Protein AF-A0A060Z8U9-F1 (afdb_monomer_lite)

InterPro domains:
  IPR008383 Apoptosis inhibitory 5 [PF05918] (26-212)
  IPR008383 Apoptosis inhibitory 5 [PTHR12758] (27-212)
  IPR016024 Armadillo-type fold [SSF48371] (33-233)

Sequence (295 aa):
SPSQRQDFCIASLCPVDNQPAFLYSVSATLGGLFSQILQGEDIVRERAIKFLSIKLKTMPEDAMTKEVEDYIFTETKKVLEDVTGEEFVLLMRILMVLKGLQTMSGRQQLVELVVEQAFLEQALNPADPDTVDRLLQCTRQALPLFSKNVHSTRFVTYFCDHVLPNLSSLTSPVAELDIQLEVLKLLAEMSPFCGDMEKVETNLTMLFEKLLVSNSLAQLSLLMRLGVLSPYWYLSGYLLMGLGEFSPDCISLYLVVDFGPAYVTVWFIRLVKGQWTKQTVPWYEADVGYGVFCP

Radius of gyration: 25.87 Å; chains: 1; bounding box: 87×44×53 Å

Structure (mmCIF, N/CA/C/O backbone):
data_AF-A0A060Z8U9-F1
#
_entry.id   AF-A0A060Z8U9-F1
#
loop_
_atom_site.group_PDB
_atom_site.id
_atom_site.type_symbol
_atom_site.label_atom_id
_atom_site.label_alt_id
_atom_site.label_comp_id
_atom_site.label_asym_id
_atom_site.label_entity_id
_atom_site.label_seq_id
_atom_site.pdbx_PDB_ins_code
_atom_site.Cartn_x
_atom_site.Cartn_y
_atom_site.Cartn_z
_atom_site.occupancy
_atom_site.B_iso_or_equiv
_atom_site.auth_seq_id
_atom_site.auth_comp_id
_atom_site.auth_asym_id
_atom_site.auth_atom_id
_atom_site.pdbx_PDB_model_num
ATOM 1 N N . SER A 1 1 ? -39.322 -2.455 8.475 1.00 33.12 1 SER A N 1
ATOM 2 C CA . SER A 1 1 ? -38.725 -2.984 7.223 1.00 33.12 1 SER A CA 1
ATOM 3 C C . SER A 1 1 ? -37.227 -3.227 7.422 1.00 33.12 1 SER A C 1
ATOM 5 O O . SER A 1 1 ? -36.681 -2.684 8.379 1.00 33.12 1 SER A O 1
ATOM 7 N N . PRO A 1 2 ? -36.542 -4.008 6.565 1.00 34.25 2 PRO A N 1
ATOM 8 C CA . PRO A 1 2 ? -35.077 -4.152 6.597 1.00 34.25 2 PRO A CA 1
ATOM 9 C C . PRO A 1 2 ? -34.356 -2.795 6.540 1.00 34.25 2 PRO A C 1
ATOM 11 O O . PRO A 1 2 ? -33.430 -2.560 7.311 1.00 34.25 2 PRO A O 1
ATOM 14 N N . SER A 1 3 ? -34.898 -1.855 5.756 1.00 31.27 3 SER A N 1
ATOM 15 C CA . SER A 1 3 ? -34.428 -0.467 5.681 1.00 31.27 3 SER A CA 1
ATOM 16 C C . SER A 1 3 ? -34.457 0.277 7.025 1.00 31.27 3 SER A C 1
ATOM 18 O O . SER A 1 3 ? -33.508 0.972 7.357 1.00 31.27 3 SER A O 1
ATOM 20 N N . GLN A 1 4 ? -35.470 0.056 7.871 1.00 31.94 4 GLN A N 1
ATOM 21 C CA . GLN A 1 4 ? -35.559 0.710 9.188 1.00 31.94 4 GLN A CA 1
ATOM 22 C C . GLN A 1 4 ? -34.555 0.177 10.224 1.00 31.94 4 GLN A C 1
ATOM 24 O O . GLN A 1 4 ? -34.209 0.905 11.150 1.00 31.94 4 GLN A O 1
ATOM 29 N N . ARG A 1 5 ? -34.085 -1.076 10.107 1.00 35.00 5 ARG A N 1
ATOM 30 C CA . ARG A 1 5 ? -32.989 -1.584 10.962 1.00 35.00 5 ARG A CA 1
ATOM 31 C C . ARG A 1 5 ? -31.624 -1.096 10.475 1.00 35.00 5 ARG A C 1
ATOM 33 O O . ARG A 1 5 ? -30.749 -0.851 11.297 1.00 35.00 5 ARG A O 1
ATOM 40 N N . GLN A 1 6 ? -31.464 -0.931 9.162 1.00 40.97 6 GLN A N 1
ATOM 41 C CA . GLN A 1 6 ? -30.239 -0.425 8.536 1.00 40.97 6 GLN A CA 1
ATOM 42 C C . GLN A 1 6 ? -29.978 1.046 8.890 1.00 40.97 6 GLN A C 1
ATOM 44 O O . GLN A 1 6 ? -28.856 1.388 9.262 1.00 40.97 6 GLN A O 1
ATOM 49 N N . ASP A 1 7 ? -31.020 1.884 8.897 1.00 35.47 7 ASP A N 1
ATOM 50 C CA . ASP A 1 7 ? -30.915 3.273 9.366 1.00 35.47 7 ASP A CA 1
ATOM 51 C C . ASP A 1 7 ? -30.546 3.348 10.860 1.00 35.47 7 ASP A C 1
ATOM 53 O O . ASP A 1 7 ? -29.826 4.251 11.285 1.00 35.47 7 ASP A O 1
ATOM 57 N N . PHE A 1 8 ? -30.964 2.357 11.655 1.00 37.66 8 PHE A N 1
ATOM 58 C CA . PHE A 1 8 ? -30.662 2.277 13.085 1.00 37.66 8 PHE A CA 1
ATOM 59 C C . PHE A 1 8 ? -29.167 2.044 13.356 1.00 37.66 8 PHE A C 1
ATOM 61 O O . PHE A 1 8 ? -28.584 2.731 14.194 1.00 37.66 8 PHE A O 1
ATOM 68 N N . CYS A 1 9 ? -28.512 1.130 12.628 1.00 42.62 9 CYS A N 1
ATOM 69 C CA . CYS A 1 9 ? -27.075 0.869 12.797 1.00 42.62 9 CYS A CA 1
ATOM 70 C C . CYS A 1 9 ? -26.206 2.066 12.378 1.00 42.62 9 CYS A C 1
ATOM 72 O O . CYS A 1 9 ? -25.220 2.362 13.050 1.00 42.62 9 CYS A O 1
ATOM 74 N N . ILE A 1 10 ? -26.588 2.789 11.320 1.00 41.53 10 ILE A N 1
ATOM 75 C CA . ILE A 1 10 ? -25.859 3.982 10.856 1.00 41.53 10 ILE A CA 1
ATOM 76 C C . ILE A 1 10 ? -26.089 5.173 11.807 1.00 41.53 10 ILE A C 1
ATOM 78 O O . ILE A 1 10 ? -25.153 5.922 12.094 1.00 41.53 10 ILE A O 1
ATOM 82 N N . ALA A 1 11 ? -27.298 5.322 12.361 1.00 40.06 11 ALA A N 1
ATOM 83 C CA . ALA A 1 11 ? -27.614 6.348 13.358 1.00 40.06 11 ALA A CA 1
ATOM 84 C C . ALA A 1 11 ? -26.913 6.127 14.712 1.00 40.06 11 ALA A C 1
ATOM 86 O O . ALA A 1 11 ? -26.646 7.095 15.420 1.00 40.06 11 ALA A O 1
ATOM 87 N N . SER A 1 12 ? -26.552 4.882 15.047 1.00 45.62 12 SER A N 1
ATOM 88 C CA . SER A 1 12 ? -25.929 4.498 16.330 1.00 45.62 12 SER A CA 1
ATOM 89 C C . SER A 1 12 ? -24.506 5.043 16.544 1.00 45.62 12 SER A C 1
ATOM 91 O O . SER A 1 12 ? -23.929 4.860 17.611 1.00 45.62 12 SER A O 1
ATOM 93 N N . LEU A 1 13 ? -23.919 5.681 15.532 1.00 46.59 13 LEU A N 1
ATOM 94 C CA . LEU A 1 13 ? -22.539 6.185 15.534 1.00 46.59 13 LEU A CA 1
ATOM 95 C C . LEU A 1 13 ? -22.448 7.677 15.173 1.00 46.59 13 LEU A C 1
ATOM 97 O O . LEU A 1 13 ? -21.357 8.226 14.999 1.00 46.59 13 LEU A O 1
ATOM 101 N N . CYS A 1 14 ? -23.589 8.353 15.046 1.00 38.47 14 CYS A N 1
ATOM 102 C CA . CYS A 1 14 ? -23.624 9.805 15.123 1.00 38.47 14 CYS A CA 1
ATOM 103 C C . CYS A 1 14 ? -23.725 10.190 16.603 1.00 38.47 14 CYS A C 1
ATOM 105 O O . CYS A 1 14 ? -24.594 9.653 17.289 1.00 38.47 14 CYS A O 1
ATOM 107 N N . PRO A 1 15 ? -22.880 11.104 17.113 1.00 38.81 15 PRO A N 1
ATOM 108 C CA . PRO A 1 15 ? -23.122 11.689 18.420 1.00 38.81 15 PRO A CA 1
ATOM 109 C C . PRO A 1 15 ? -24.416 12.500 18.307 1.00 38.81 15 PRO A C 1
ATOM 111 O O . PRO A 1 15 ? -24.424 13.607 17.778 1.00 38.81 15 PRO A O 1
ATOM 114 N N . VAL A 1 16 ? -25.538 11.905 18.708 1.00 40.50 16 VAL A N 1
ATOM 115 C CA . VAL A 1 16 ? -26.743 12.666 19.017 1.00 40.50 16 VAL A CA 1
ATOM 116 C C . VAL A 1 16 ? -26.508 13.204 20.413 1.00 40.50 16 VAL A C 1
ATOM 118 O O . VAL A 1 16 ? -26.330 12.434 21.358 1.00 40.50 16 VAL A O 1
ATOM 121 N N . ASP A 1 17 ? -26.432 14.526 20.506 1.00 36.38 17 ASP A N 1
ATOM 122 C CA . ASP A 1 17 ? -26.236 15.257 21.744 1.00 36.38 17 ASP A CA 1
ATOM 123 C C . ASP A 1 17 ? -27.071 14.660 22.894 1.00 36.38 17 ASP A C 1
ATOM 125 O O . ASP A 1 17 ? -28.301 14.648 22.879 1.00 36.38 17 ASP A O 1
ATOM 129 N N . ASN A 1 18 ? -26.362 14.202 23.928 1.00 35.62 18 ASN A N 1
ATOM 130 C CA . ASN A 1 18 ? -26.833 14.167 25.310 1.00 35.62 18 ASN A CA 1
ATOM 131 C C . ASN A 1 18 ? -28.020 13.236 25.671 1.00 35.62 18 ASN A C 1
ATOM 133 O O . ASN A 1 18 ? -28.892 13.628 26.451 1.00 35.62 18 ASN A O 1
ATOM 137 N N . GLN A 1 19 ? -28.037 11.976 25.210 1.00 35.47 19 GLN A N 1
ATOM 138 C CA . GLN A 1 19 ? -28.948 10.952 25.762 1.00 35.47 19 GLN A CA 1
ATOM 139 C C . GLN A 1 19 ? -28.224 9.793 26.482 1.00 35.47 19 GLN A C 1
ATOM 141 O O . GLN A 1 19 ? -27.408 9.104 25.871 1.00 35.47 19 GLN A O 1
ATOM 146 N N . PRO A 1 20 ? -28.571 9.487 27.753 1.00 31.08 20 PRO A N 1
ATOM 147 C CA . PRO A 1 20 ? -27.890 8.481 28.577 1.00 31.08 20 PRO A CA 1
ATOM 148 C C . PRO A 1 20 ? -28.324 7.026 28.290 1.00 31.08 20 PRO A C 1
ATOM 150 O O . PRO A 1 20 ? -28.165 6.159 29.143 1.00 31.08 20 PRO A O 1
ATOM 153 N N . ALA A 1 21 ? -28.885 6.736 27.110 1.00 32.78 21 ALA A N 1
ATOM 154 C CA . ALA A 1 21 ? -29.438 5.416 26.771 1.00 32.78 21 ALA A CA 1
ATOM 155 C C . ALA A 1 21 ? -28.624 4.619 25.727 1.00 32.78 21 ALA A C 1
ATOM 157 O O . ALA A 1 21 ? -28.997 3.497 25.394 1.00 32.78 21 ALA A O 1
ATOM 158 N N . PHE A 1 22 ? -27.504 5.152 25.230 1.00 36.75 22 PHE A N 1
ATOM 159 C CA . PHE A 1 22 ? -26.655 4.498 24.224 1.00 36.75 22 PHE A CA 1
ATOM 160 C C . PHE A 1 22 ? -25.372 3.925 24.840 1.00 36.75 22 PHE A C 1
ATOM 162 O O . PHE A 1 22 ? -24.267 4.373 24.561 1.00 36.75 22 PHE A O 1
ATOM 169 N N . LEU A 1 23 ? -25.507 2.890 25.669 1.00 35.38 23 LEU A N 1
ATOM 170 C CA . LEU A 1 23 ? -24.392 1.990 25.990 1.00 35.38 23 LEU A CA 1
ATOM 171 C C . LEU A 1 23 ? -24.492 0.736 25.111 1.00 35.38 23 LEU A C 1
ATOM 173 O O . LEU A 1 23 ? -24.601 -0.383 25.602 1.00 35.38 23 LEU A O 1
ATOM 177 N N . TYR A 1 24 ? -24.492 0.921 23.788 1.00 51.09 24 TYR A N 1
ATOM 178 C CA . TYR A 1 24 ? -24.107 -0.166 22.890 1.00 51.09 24 TYR A CA 1
ATOM 179 C C . TYR A 1 24 ? -22.586 -0.284 22.959 1.00 51.09 24 TYR A C 1
ATOM 181 O O . TYR A 1 24 ? -21.876 0.694 22.735 1.00 51.09 24 TYR A O 1
ATOM 189 N N . SER A 1 25 ? -22.080 -1.470 23.303 1.00 71.88 25 SER A N 1
ATOM 190 C CA . SER A 1 25 ? -20.640 -1.736 23.271 1.00 71.88 25 SER A CA 1
ATOM 191 C C . SER A 1 25 ? -20.114 -1.450 21.862 1.00 71.88 25 SER A C 1
ATOM 193 O O . SER A 1 25 ? -20.662 -1.968 20.888 1.00 71.88 25 SER A O 1
ATOM 195 N N . VAL A 1 26 ? -19.052 -0.646 21.753 1.00 81.19 26 VAL A N 1
ATOM 196 C CA . VAL A 1 26 ? -18.343 -0.353 20.492 1.00 81.19 26 VAL A CA 1
ATOM 197 C C . VAL A 1 26 ? -18.080 -1.644 19.709 1.00 81.19 26 VAL A C 1
ATOM 199 O O . VAL A 1 26 ? -18.316 -1.703 18.502 1.00 81.19 26 VAL A O 1
ATOM 202 N N . SER A 1 27 ? -17.713 -2.715 20.415 1.00 80.75 27 SER A N 1
ATOM 203 C CA . SER A 1 27 ? -17.479 -4.046 19.856 1.00 80.75 27 SER A CA 1
ATOM 204 C C . SER A 1 27 ? -18.729 -4.672 19.231 1.00 80.75 27 SER A C 1
ATOM 206 O O . SER A 1 27 ? -18.634 -5.290 18.175 1.00 80.75 27 SER A O 1
ATOM 208 N N . ALA A 1 28 ? -19.913 -4.493 19.825 1.00 83.88 28 ALA A N 1
ATOM 209 C CA . ALA A 1 28 ? -21.164 -5.009 19.261 1.00 83.88 28 ALA A CA 1
ATOM 210 C C . ALA A 1 28 ? -21.531 -4.286 17.956 1.00 83.88 28 ALA A C 1
ATOM 212 O O . ALA A 1 28 ? -21.932 -4.923 16.981 1.00 83.88 28 ALA A O 1
ATOM 213 N N . THR A 1 29 ? -21.342 -2.966 17.914 1.00 87.50 29 THR A N 1
ATOM 214 C CA . THR A 1 29 ? -21.584 -2.163 16.708 1.00 87.50 29 THR A CA 1
ATOM 215 C C . THR A 1 29 ? -20.612 -2.531 15.588 1.00 87.50 29 THR A C 1
ATOM 217 O O . THR A 1 29 ? -21.037 -2.754 14.454 1.00 87.50 29 THR A O 1
ATOM 220 N N . LEU A 1 30 ? -19.317 -2.656 15.900 1.00 91.75 30 LEU A N 1
ATOM 221 C CA . LEU A 1 30 ? -18.308 -3.109 14.940 1.00 91.75 30 LEU A CA 1
ATOM 222 C C . LEU A 1 30 ? -18.584 -4.539 14.464 1.00 91.75 30 LEU A C 1
ATOM 224 O O . LEU A 1 30 ? -18.464 -4.806 13.273 1.00 91.75 30 LEU A O 1
ATOM 228 N N . GLY A 1 31 ? -19.020 -5.437 15.351 1.00 92.75 31 GLY A N 1
ATOM 229 C CA . GLY A 1 31 ? -19.441 -6.791 14.987 1.00 92.75 31 GLY A CA 1
ATOM 230 C C . GLY A 1 31 ? -20.592 -6.808 13.986 1.00 92.75 31 GLY A C 1
ATOM 231 O O . GLY A 1 31 ? -20.525 -7.514 12.981 1.00 92.75 31 GLY A O 1
ATOM 232 N N . GLY A 1 32 ? -21.610 -5.971 14.201 1.00 89.94 32 GLY A N 1
ATOM 233 C CA . GLY A 1 32 ? -22.697 -5.791 13.240 1.00 89.94 32 GLY A CA 1
ATOM 234 C C . GLY A 1 32 ? -22.209 -5.269 11.885 1.00 89.94 32 GLY A C 1
ATOM 235 O O . GLY A 1 32 ? -22.604 -5.801 10.849 1.00 89.94 32 GLY A O 1
ATOM 236 N N . LEU A 1 33 ? -21.318 -4.271 11.881 1.00 94.56 33 LEU A N 1
ATOM 237 C CA . LEU A 1 33 ? -20.761 -3.698 10.651 1.00 94.56 33 LEU A CA 1
ATOM 238 C C . LEU A 1 33 ? -19.916 -4.710 9.871 1.00 94.56 33 LEU A C 1
ATOM 240 O O . LEU A 1 33 ? -20.169 -4.908 8.687 1.00 94.56 33 LEU A O 1
ATOM 244 N N . PHE A 1 34 ? -18.967 -5.391 10.515 1.00 96.81 34 PHE A N 1
ATOM 245 C CA . PHE A 1 34 ? -18.138 -6.396 9.843 1.00 96.81 34 PHE A CA 1
ATOM 246 C C . PHE A 1 34 ? -18.949 -7.606 9.370 1.00 96.81 34 PHE A C 1
ATOM 248 O O . PHE A 1 34 ? -18.682 -8.120 8.288 1.00 96.81 34 PHE A O 1
ATOM 255 N N . SER A 1 35 ? -20.006 -7.999 10.088 1.00 95.75 35 SER A N 1
ATOM 256 C CA . SER A 1 35 ? -20.948 -9.013 9.597 1.00 95.75 35 SER A CA 1
ATOM 257 C C . SER A 1 35 ? -21.620 -8.586 8.286 1.00 95.75 35 SER A C 1
ATOM 259 O O . SER A 1 35 ? -21.700 -9.392 7.362 1.00 95.75 35 SER A O 1
ATOM 261 N N . GLN A 1 36 ? -22.048 -7.324 8.163 1.00 93.81 36 GLN A N 1
ATOM 262 C CA . GLN A 1 36 ? -22.601 -6.808 6.905 1.00 93.81 36 GLN A CA 1
ATOM 263 C C . GLN A 1 36 ? -21.546 -6.675 5.800 1.00 93.81 36 GLN A C 1
ATOM 265 O O . GLN A 1 36 ? -21.873 -6.863 4.636 1.00 93.81 36 GLN A O 1
ATOM 270 N N . ILE A 1 37 ? -20.290 -6.381 6.139 1.00 97.00 37 ILE A N 1
ATOM 271 C CA . ILE A 1 37 ? -19.202 -6.315 5.153 1.00 97.00 37 ILE A CA 1
ATOM 272 C C . ILE A 1 37 ? -18.884 -7.708 4.600 1.00 97.00 37 ILE A C 1
ATOM 274 O O . ILE A 1 37 ? -18.694 -7.858 3.398 1.00 97.00 37 ILE A O 1
ATOM 278 N N . LEU A 1 38 ? -18.834 -8.726 5.460 1.00 95.62 38 LEU A N 1
ATOM 279 C CA . LEU A 1 38 ? -18.446 -10.086 5.075 1.00 95.62 38 LEU A CA 1
ATOM 280 C C . LEU A 1 38 ? -19.585 -10.894 4.439 1.00 95.62 38 LEU A C 1
ATOM 282 O O . LEU A 1 38 ? -19.314 -11.794 3.655 1.00 95.62 38 LEU A O 1
ATOM 286 N N . GLN A 1 39 ? -20.841 -10.636 4.817 1.00 93.88 39 GLN A N 1
ATOM 287 C CA . GLN A 1 39 ? -21.984 -11.494 4.456 1.00 93.88 39 GLN A CA 1
ATOM 288 C C . GLN A 1 39 ? -23.191 -10.724 3.905 1.00 93.88 39 GLN A C 1
ATOM 290 O O . GLN A 1 39 ? -24.192 -11.340 3.538 1.00 93.88 39 GLN A O 1
ATOM 295 N N . GLY A 1 40 ? -23.152 -9.3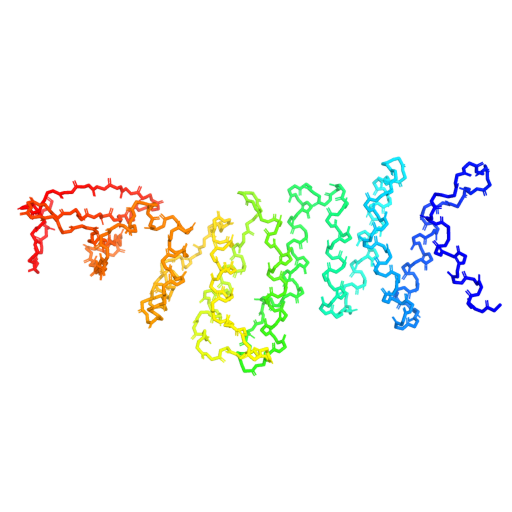91 3.924 1.00 89.06 40 GLY A N 1
ATOM 296 C CA . GLY A 1 40 ? -24.244 -8.553 3.441 1.00 89.06 40 GLY A CA 1
ATOM 297 C C . GLY A 1 40 ? -24.264 -8.423 1.920 1.00 89.06 40 GLY A C 1
ATOM 298 O O . GLY A 1 40 ? -23.399 -8.926 1.213 1.00 89.06 40 GLY A O 1
ATOM 299 N N . GLU A 1 41 ? -25.274 -7.716 1.420 1.00 91.62 41 GLU A N 1
ATOM 300 C CA . GLU A 1 41 ? -25.382 -7.355 0.003 1.00 91.62 41 GLU A CA 1
ATOM 301 C C . GLU A 1 41 ? -24.328 -6.300 -0.378 1.00 91.62 41 GLU A C 1
ATOM 303 O O . GLU A 1 41 ? -24.003 -5.436 0.441 1.00 91.62 41 GLU A O 1
ATOM 308 N N . ASP A 1 42 ? -23.872 -6.295 -1.635 1.00 92.81 42 ASP A N 1
ATOM 309 C CA . ASP A 1 42 ? -22.806 -5.410 -2.144 1.00 92.81 42 ASP A CA 1
ATOM 310 C C . ASP A 1 42 ? -23.012 -3.931 -1.782 1.00 92.81 42 ASP A C 1
ATOM 312 O O . ASP A 1 42 ? -22.107 -3.260 -1.288 1.00 92.81 42 ASP A O 1
ATOM 316 N N . ILE A 1 43 ? -24.241 -3.426 -1.936 1.00 92.50 43 ILE A N 1
ATOM 317 C CA . ILE A 1 43 ? -24.588 -2.032 -1.613 1.00 92.50 43 ILE A CA 1
ATOM 318 C C . ILE A 1 43 ? -24.395 -1.746 -0.115 1.00 92.50 43 ILE A C 1
ATOM 320 O O . ILE A 1 43 ? -23.997 -0.646 0.276 1.00 92.50 43 ILE A O 1
ATOM 324 N N . VAL A 1 44 ? -24.710 -2.715 0.746 1.00 91.25 44 VAL A N 1
ATOM 325 C CA . VAL A 1 44 ? -24.564 -2.580 2.199 1.00 91.25 44 VAL A CA 1
ATOM 326 C C . VAL A 1 44 ? -23.093 -2.676 2.588 1.00 91.25 44 VAL A C 1
ATOM 328 O O . VAL A 1 44 ? -22.636 -1.857 3.388 1.00 91.25 44 VAL A O 1
ATOM 331 N N . ARG A 1 45 ? -22.347 -3.609 1.987 1.00 96.31 45 ARG A N 1
ATOM 332 C CA . ARG A 1 45 ? -20.898 -3.755 2.160 1.00 96.31 45 ARG A CA 1
ATOM 333 C C . ARG A 1 45 ? -20.164 -2.462 1.812 1.00 96.31 45 ARG A C 1
ATOM 335 O O . ARG A 1 45 ? -19.455 -1.916 2.659 1.00 96.31 45 ARG A O 1
ATOM 342 N N . GLU A 1 46 ? -20.406 -1.916 0.622 1.00 94.56 46 GLU A N 1
ATOM 343 C CA . GLU A 1 46 ? -19.786 -0.675 0.146 1.00 94.56 46 GLU A CA 1
ATOM 344 C C . GLU A 1 46 ? -20.058 0.491 1.112 1.00 94.56 46 GLU A C 1
ATOM 346 O O . GLU A 1 46 ? -19.148 1.225 1.518 1.00 94.56 46 GLU A O 1
ATOM 351 N N . ARG A 1 47 ? -21.320 0.646 1.539 1.00 93.00 47 ARG A N 1
ATOM 352 C CA . ARG A 1 47 ? -21.723 1.687 2.495 1.00 93.00 47 ARG A CA 1
ATOM 353 C C . ARG A 1 47 ? -21.067 1.498 3.857 1.00 93.00 47 ARG A C 1
ATOM 355 O O . ARG A 1 47 ? -20.632 2.489 4.438 1.00 93.00 47 ARG A O 1
ATOM 362 N N . ALA A 1 48 ? -20.975 0.267 4.356 1.00 94.62 48 ALA A N 1
ATOM 363 C CA . ALA A 1 48 ? -20.366 -0.040 5.645 1.00 94.62 48 ALA A CA 1
ATOM 364 C C . ALA A 1 48 ? -18.855 0.251 5.652 1.00 94.62 48 ALA A C 1
ATOM 366 O O . ALA A 1 48 ? -18.373 0.910 6.576 1.00 94.62 48 ALA A O 1
ATOM 367 N N . ILE A 1 49 ? -18.123 -0.140 4.601 1.00 97.00 49 ILE A N 1
ATOM 368 C CA . ILE A 1 49 ? -16.689 0.169 4.450 1.00 97.00 49 ILE A CA 1
ATOM 369 C C . ILE A 1 49 ? -16.475 1.688 4.376 1.00 97.00 49 ILE A C 1
ATOM 371 O O . ILE A 1 49 ? -15.673 2.246 5.133 1.00 97.00 49 ILE A O 1
ATOM 375 N N . LYS A 1 50 ? -17.227 2.391 3.512 1.00 95.50 50 LYS A N 1
ATOM 376 C CA . LYS A 1 50 ? -17.147 3.860 3.392 1.00 95.50 50 LYS A CA 1
ATOM 377 C C . LYS A 1 50 ? -17.414 4.537 4.730 1.00 95.50 50 LYS A C 1
ATOM 379 O O . LYS A 1 50 ? -16.655 5.415 5.143 1.00 95.50 50 LYS A O 1
ATOM 384 N N . PHE A 1 51 ? -18.454 4.095 5.421 1.00 92.50 51 PHE A N 1
ATOM 385 C CA . PHE A 1 51 ? -18.843 4.606 6.721 1.00 92.50 51 PHE A CA 1
ATOM 386 C C . PHE A 1 51 ? -17.739 4.418 7.781 1.00 92.50 51 PHE A C 1
ATOM 388 O O . PHE A 1 51 ? -17.358 5.398 8.428 1.00 92.50 51 PHE A O 1
ATOM 395 N N . LEU A 1 52 ? -17.158 3.217 7.905 1.00 94.56 52 LEU A N 1
ATOM 396 C CA . LEU A 1 52 ? -16.036 2.952 8.818 1.00 94.56 52 LEU A CA 1
ATOM 397 C C . LEU A 1 52 ? -14.828 3.848 8.512 1.00 94.56 52 LEU A C 1
ATOM 399 O O . LEU A 1 52 ? -14.265 4.456 9.423 1.00 94.56 52 LEU A O 1
ATOM 403 N N . SER A 1 53 ? -14.482 4.005 7.229 1.00 94.69 53 SER A N 1
ATOM 404 C CA . SER A 1 53 ? -13.327 4.805 6.789 1.00 94.69 53 SER A CA 1
ATOM 405 C C . SER A 1 53 ? -13.407 6.290 7.172 1.00 94.69 53 SER A C 1
ATOM 407 O O . SER A 1 53 ? -12.379 6.971 7.271 1.00 94.69 53 SER A O 1
ATOM 409 N N . ILE A 1 54 ? -14.626 6.793 7.387 1.00 90.88 54 ILE A N 1
ATOM 410 C CA . ILE A 1 54 ? -14.904 8.173 7.793 1.00 90.88 54 ILE A CA 1
ATOM 411 C C . ILE A 1 54 ? -15.011 8.262 9.317 1.00 90.88 54 ILE A C 1
ATOM 413 O O . ILE A 1 54 ? -14.396 9.137 9.926 1.00 90.88 54 ILE A O 1
ATOM 417 N N . LYS A 1 55 ? -15.785 7.370 9.945 1.00 88.12 55 LYS A N 1
ATOM 418 C CA . LYS A 1 55 ? -16.183 7.510 11.352 1.00 88.12 55 LYS A CA 1
ATOM 419 C C . LYS A 1 55 ? -15.114 7.112 12.356 1.00 88.12 55 LYS A C 1
ATOM 421 O O . LYS A 1 55 ? -15.053 7.740 13.412 1.00 88.12 55 LYS A O 1
ATOM 426 N N . LEU A 1 56 ? -14.245 6.154 12.030 1.00 88.94 56 LEU A N 1
ATOM 427 C CA . LEU A 1 56 ? -13.177 5.735 12.946 1.00 88.94 56 LEU A CA 1
ATOM 428 C C . LEU A 1 56 ? -12.243 6.893 13.322 1.00 88.94 56 LEU A C 1
ATOM 430 O O . LEU A 1 56 ? -11.815 6.987 14.464 1.00 88.94 56 LEU A O 1
ATOM 434 N N . LYS A 1 57 ? -12.010 7.840 12.404 1.00 86.25 57 LYS A N 1
ATOM 435 C CA . LYS A 1 57 ? -11.188 9.040 12.656 1.00 86.25 57 LYS A CA 1
ATOM 436 C C . LYS A 1 57 ? -11.778 9.996 13.689 1.00 86.25 57 LYS A C 1
ATOM 438 O O . LYS A 1 57 ? -11.055 10.817 14.238 1.00 86.25 57 LYS A O 1
ATOM 443 N N . THR A 1 58 ? -13.091 9.940 13.887 1.00 85.19 58 THR A N 1
ATOM 444 C CA . THR A 1 58 ? -13.834 10.831 14.788 1.00 85.19 58 THR A CA 1
ATOM 445 C C . THR A 1 58 ? -14.233 10.149 16.091 1.00 85.19 58 THR A C 1
ATOM 447 O O . THR A 1 58 ? -14.925 10.757 16.904 1.00 85.19 58 THR A O 1
ATOM 450 N N . MET A 1 59 ? -13.852 8.882 16.279 1.00 81.88 59 MET A N 1
ATOM 451 C CA . MET A 1 59 ? -14.197 8.143 17.484 1.00 81.88 59 MET A CA 1
ATOM 452 C C . MET A 1 59 ? -13.369 8.666 18.677 1.00 81.88 59 MET A C 1
ATOM 454 O O . MET A 1 59 ? -12.174 8.921 18.511 1.00 81.88 59 MET A O 1
ATOM 458 N N . PRO A 1 60 ? -13.975 8.832 19.868 1.00 83.19 60 PRO A N 1
ATOM 459 C CA . PRO A 1 60 ? -13.248 9.185 21.085 1.00 83.19 60 PRO A CA 1
ATOM 460 C C . PRO A 1 60 ? -12.112 8.199 21.402 1.00 83.19 60 PRO A C 1
ATOM 462 O O . PRO A 1 60 ? -12.240 6.996 21.168 1.00 83.19 60 PRO A O 1
ATOM 465 N N . GLU A 1 61 ? -10.994 8.689 21.948 1.00 82.00 61 GLU A N 1
ATOM 466 C CA . GLU A 1 61 ? -9.823 7.842 22.228 1.00 82.00 61 GLU A CA 1
ATOM 467 C C . GLU A 1 61 ? -10.093 6.762 23.286 1.00 82.00 61 GLU A C 1
ATOM 469 O O . GLU A 1 61 ? -9.500 5.690 23.228 1.00 82.00 61 GLU A O 1
ATOM 474 N N . ASP A 1 62 ? -10.992 7.028 24.233 1.00 82.56 62 ASP A N 1
ATOM 475 C CA . ASP A 1 62 ? -11.438 6.090 25.266 1.00 82.56 62 ASP A CA 1
ATOM 476 C C . ASP A 1 62 ? -12.317 4.962 24.705 1.00 82.56 62 ASP A C 1
ATOM 478 O O . ASP A 1 62 ? -12.348 3.867 25.265 1.00 82.56 62 ASP A O 1
ATOM 482 N N . ALA A 1 63 ? -12.981 5.203 23.571 1.00 84.62 63 ALA A N 1
ATOM 483 C CA . ALA A 1 63 ? -13.713 4.183 22.825 1.00 84.62 63 ALA A CA 1
ATOM 484 C C . ALA A 1 63 ? -12.787 3.329 21.934 1.00 84.62 63 ALA A C 1
ATOM 486 O O . ALA A 1 63 ? -13.049 2.140 21.744 1.00 84.62 63 ALA A O 1
ATOM 487 N N . MET A 1 64 ? -11.684 3.901 21.433 1.00 88.69 64 MET A N 1
ATOM 488 C CA . MET A 1 64 ? -10.652 3.195 20.661 1.00 88.69 64 MET A CA 1
ATOM 489 C C . MET A 1 64 ? -9.602 2.533 21.563 1.00 88.69 64 MET A C 1
ATOM 491 O O . MET A 1 64 ? -8.415 2.863 21.544 1.00 88.69 64 MET A O 1
ATOM 495 N N . THR A 1 65 ? -10.044 1.568 22.369 1.00 91.06 65 THR A N 1
ATOM 496 C CA . THR A 1 65 ? -9.135 0.752 23.182 1.00 91.06 65 THR A CA 1
ATOM 497 C C . THR A 1 65 ? -8.304 -0.192 22.308 1.00 91.06 65 THR A C 1
ATOM 499 O O . THR A 1 65 ? -8.657 -0.494 21.168 1.00 91.06 65 THR A O 1
ATOM 502 N N . LYS A 1 66 ? -7.211 -0.728 22.864 1.00 91.50 66 LYS A N 1
ATOM 503 C CA . LYS A 1 66 ? -6.366 -1.709 22.166 1.00 91.50 66 LYS A CA 1
ATOM 504 C C . LYS A 1 66 ? -7.156 -2.936 21.691 1.00 91.50 66 LYS A C 1
ATOM 506 O O . LYS A 1 66 ? -6.961 -3.384 20.572 1.00 91.50 66 LYS A O 1
ATOM 511 N N . GLU A 1 67 ? -8.073 -3.446 22.512 1.00 91.88 67 GLU A N 1
ATOM 512 C CA . GLU A 1 67 ? -8.917 -4.594 22.147 1.00 91.88 67 GLU A CA 1
ATOM 513 C C . GLU A 1 67 ? -9.810 -4.287 20.937 1.00 91.88 67 GLU A C 1
ATOM 515 O O . GLU A 1 67 ? -10.019 -5.146 20.082 1.00 91.88 67 GLU A O 1
ATOM 520 N N . VAL A 1 68 ? -10.306 -3.049 20.838 1.00 92.12 68 VAL A N 1
ATOM 521 C CA . VAL A 1 68 ? -11.095 -2.584 19.692 1.00 92.12 68 VAL A CA 1
ATOM 522 C C . VAL A 1 68 ? -10.218 -2.444 18.446 1.00 92.12 68 VAL A C 1
ATOM 524 O O . VAL A 1 68 ? -10.631 -2.877 17.372 1.00 92.12 68 VAL A O 1
ATOM 527 N N . GLU A 1 69 ? -9.005 -1.893 18.567 1.00 94.31 69 GLU A N 1
ATOM 528 C CA . GLU A 1 69 ? -8.045 -1.835 17.453 1.00 94.31 69 GLU A CA 1
ATOM 529 C C . GLU A 1 69 ? -7.682 -3.231 16.935 1.00 94.31 69 GLU A C 1
ATOM 531 O O . GLU A 1 69 ? -7.758 -3.475 15.730 1.00 94.31 69 GLU A O 1
ATOM 536 N N . ASP A 1 70 ? -7.350 -4.156 17.839 1.00 94.94 70 ASP A N 1
ATOM 537 C CA . ASP A 1 70 ? -6.990 -5.537 17.507 1.00 94.94 70 ASP A CA 1
ATOM 538 C C . ASP A 1 70 ? -8.166 -6.262 16.822 1.00 94.94 70 ASP A C 1
ATOM 540 O O . ASP A 1 70 ? -7.973 -6.995 15.845 1.00 94.94 70 ASP A O 1
ATOM 544 N N . TYR A 1 71 ? -9.401 -6.009 17.274 1.00 95.38 71 TYR A N 1
ATOM 545 C CA . TYR A 1 71 ? -10.613 -6.517 16.630 1.00 95.38 71 TYR A CA 1
ATOM 546 C C . TYR A 1 71 ? -10.788 -5.962 15.209 1.00 95.38 71 TYR A C 1
ATOM 548 O O . TYR A 1 71 ? -10.974 -6.735 14.270 1.00 95.38 71 TYR A O 1
ATOM 556 N N . ILE A 1 72 ? -10.681 -4.638 15.025 1.00 96.38 72 ILE A N 1
ATOM 557 C CA . ILE A 1 72 ? -10.798 -4.000 13.701 1.00 96.38 72 ILE A CA 1
ATOM 558 C C . ILE A 1 72 ? -9.732 -4.543 12.754 1.00 96.38 72 ILE A C 1
ATOM 560 O O . ILE A 1 72 ? -10.047 -4.851 11.605 1.00 96.38 72 ILE A O 1
ATOM 564 N N . PHE A 1 73 ? -8.488 -4.679 13.216 1.00 97.38 73 PHE A N 1
ATOM 565 C CA . PHE A 1 73 ? -7.403 -5.214 12.402 1.00 97.38 73 PHE A CA 1
ATOM 566 C C . PHE A 1 73 ? -7.687 -6.655 11.964 1.00 97.38 73 PHE A C 1
ATOM 568 O O . PHE A 1 73 ? -7.596 -6.966 10.776 1.00 97.38 73 PHE A O 1
ATOM 575 N N . THR A 1 74 ? -8.107 -7.510 12.900 1.00 97.50 74 THR A N 1
ATOM 576 C CA . THR A 1 74 ? -8.437 -8.919 12.633 1.00 97.50 74 THR A CA 1
ATOM 577 C C . THR A 1 74 ? -9.568 -9.054 11.618 1.00 97.50 74 THR A C 1
ATOM 579 O O . THR A 1 74 ? -9.438 -9.803 10.652 1.00 97.50 74 THR A O 1
ATOM 582 N N . GLU A 1 75 ? -10.671 -8.328 11.802 1.00 97.88 75 GLU A N 1
ATOM 583 C CA . GLU A 1 75 ? -11.799 -8.399 10.872 1.00 97.88 75 GLU A CA 1
ATOM 584 C C . GLU A 1 75 ? -11.450 -7.792 9.510 1.00 97.88 75 GLU A C 1
ATOM 586 O O . GLU A 1 75 ? -11.787 -8.371 8.482 1.00 97.88 75 GLU A O 1
ATOM 591 N N . THR A 1 76 ? -10.701 -6.686 9.474 1.00 98.25 76 THR A N 1
ATOM 592 C CA . THR A 1 76 ? -10.253 -6.076 8.211 1.00 98.25 76 THR A CA 1
ATOM 593 C C . THR A 1 76 ? -9.385 -7.036 7.401 1.00 98.25 76 THR A C 1
ATOM 595 O O . THR A 1 76 ? -9.555 -7.110 6.189 1.00 98.25 76 THR A O 1
ATOM 598 N N . LYS A 1 77 ? -8.513 -7.826 8.044 1.00 97.81 77 LYS A N 1
ATOM 599 C CA . LYS A 1 77 ? -7.729 -8.861 7.351 1.00 97.81 77 LYS A CA 1
ATOM 600 C C . LYS A 1 77 ? -8.597 -9.915 6.666 1.00 97.81 77 LYS A C 1
ATOM 602 O O . LYS A 1 77 ? -8.262 -10.314 5.562 1.00 97.81 77 LYS A O 1
ATOM 607 N N . LYS A 1 78 ? -9.710 -10.327 7.281 1.00 98.06 78 LYS A N 1
ATOM 608 C CA . LYS A 1 78 ? -10.662 -11.253 6.643 1.00 98.06 78 LYS A CA 1
ATOM 609 C C . LYS A 1 78 ? -11.317 -10.615 5.428 1.00 98.06 78 LYS A C 1
ATOM 611 O O . LYS A 1 78 ? -11.491 -11.264 4.409 1.00 98.06 78 LYS A O 1
ATOM 616 N N . VAL A 1 79 ? -11.681 -9.335 5.540 1.00 98.00 79 VAL A N 1
ATOM 617 C CA . VAL A 1 79 ? -12.265 -8.595 4.417 1.00 98.00 79 VAL A CA 1
ATOM 618 C C . VAL A 1 79 ? -11.272 -8.541 3.260 1.00 98.00 79 VAL A C 1
ATOM 620 O O . VAL A 1 79 ? -11.691 -8.796 2.143 1.00 98.00 79 VAL A O 1
ATOM 623 N N . LEU A 1 80 ? -9.983 -8.290 3.534 1.00 97.56 80 LEU A N 1
ATOM 624 C CA . LEU A 1 80 ? -8.899 -8.207 2.543 1.00 97.56 80 LEU A CA 1
ATOM 625 C C . LEU A 1 80 ? -8.685 -9.481 1.705 1.00 97.56 80 LEU A C 1
ATOM 627 O O . LEU A 1 80 ? -8.079 -9.378 0.644 1.00 97.56 80 LEU A O 1
ATOM 631 N N . GLU A 1 81 ? -9.191 -10.645 2.128 1.00 96.06 81 GLU A N 1
ATOM 632 C CA . GLU A 1 81 ? -9.099 -11.891 1.347 1.00 96.06 81 GLU A CA 1
ATOM 633 C C . GLU A 1 81 ? -9.851 -11.809 0.005 1.00 96.06 81 GLU A C 1
ATOM 635 O O . GLU A 1 81 ? -9.460 -12.471 -0.955 1.00 96.06 81 GLU A O 1
ATOM 640 N N . ASP A 1 82 ? -10.900 -10.983 -0.073 1.00 95.25 82 ASP A N 1
ATOM 641 C CA . ASP A 1 82 ? -11.669 -10.727 -1.293 1.00 95.25 82 ASP A CA 1
ATOM 642 C C . ASP A 1 82 ? -12.130 -9.264 -1.322 1.00 95.25 82 ASP A C 1
ATOM 644 O O . ASP A 1 82 ? -13.138 -8.885 -0.710 1.00 95.25 82 ASP A O 1
ATOM 648 N N . VAL A 1 83 ? -11.336 -8.415 -1.982 1.00 95.75 83 VAL A N 1
ATOM 649 C CA . VAL A 1 83 ? -11.592 -6.974 -2.099 1.00 95.75 83 VAL A CA 1
ATOM 650 C C . VAL A 1 83 ? -11.358 -6.466 -3.503 1.00 95.75 83 VAL A C 1
ATOM 652 O O . VAL A 1 83 ? -10.424 -6.864 -4.202 1.00 95.75 83 VAL A O 1
ATOM 655 N N . THR A 1 84 ? -12.164 -5.480 -3.876 1.00 95.00 84 THR A N 1
ATOM 656 C CA . THR A 1 84 ? -11.876 -4.652 -5.048 1.00 95.00 84 THR A CA 1
ATOM 657 C C . THR A 1 84 ? -10.768 -3.639 -4.740 1.00 95.00 84 THR A C 1
ATOM 659 O O . THR A 1 84 ? -10.458 -3.349 -3.580 1.00 95.00 84 THR A O 1
ATOM 662 N N . GLY A 1 85 ? -10.185 -3.036 -5.780 1.00 93.38 85 GLY A N 1
ATOM 663 C CA . GLY A 1 85 ? -9.191 -1.972 -5.609 1.00 93.38 85 GLY A CA 1
ATOM 664 C C . GLY A 1 85 ? -9.726 -0.763 -4.829 1.00 93.38 85 GLY A C 1
ATOM 665 O O . GLY A 1 85 ? -9.037 -0.206 -3.974 1.00 93.38 85 GLY A O 1
ATOM 666 N N . GLU A 1 86 ? -10.981 -0.369 -5.063 1.00 94.94 86 GLU A N 1
ATOM 667 C CA . GLU A 1 86 ? -11.613 0.743 -4.339 1.00 94.94 86 GLU A CA 1
ATOM 668 C C . GLU A 1 86 ? -11.792 0.437 -2.848 1.00 94.94 86 GLU A C 1
ATOM 670 O O . GLU A 1 86 ? -11.501 1.281 -1.994 1.00 94.94 86 GLU A O 1
ATOM 675 N N . GLU A 1 87 ? -12.233 -0.782 -2.527 1.00 97.12 87 GLU A N 1
ATOM 676 C CA . GLU A 1 87 ? -12.364 -1.244 -1.147 1.00 97.12 87 GLU A CA 1
ATOM 677 C C . GLU A 1 87 ? -11.007 -1.282 -0.452 1.00 97.12 87 GLU A C 1
ATOM 679 O O . GLU A 1 87 ? -10.888 -0.791 0.671 1.00 97.12 87 GLU A O 1
ATOM 684 N N . PHE A 1 88 ? -9.969 -1.775 -1.132 1.00 97.88 88 PHE A N 1
ATOM 685 C CA . PHE A 1 88 ? -8.615 -1.834 -0.591 1.00 97.88 88 PHE A CA 1
ATOM 686 C C . PHE A 1 88 ? -8.117 -0.462 -0.112 1.00 97.88 88 PHE A C 1
ATOM 688 O O . PHE A 1 88 ? -7.618 -0.338 1.006 1.00 97.88 88 PHE A O 1
ATOM 695 N N . VAL A 1 89 ? -8.327 0.602 -0.895 1.00 97.12 89 VAL A N 1
ATOM 696 C CA . VAL A 1 89 ? -7.950 1.974 -0.502 1.00 97.12 89 VAL A CA 1
ATOM 697 C C . VAL A 1 89 ? -8.693 2.431 0.760 1.00 97.12 89 VAL A C 1
ATOM 699 O O . VAL A 1 89 ? -8.118 3.092 1.633 1.00 97.12 89 VAL A O 1
ATOM 702 N N . LEU A 1 90 ? -9.978 2.091 0.887 1.00 97.94 90 LEU A N 1
ATOM 703 C CA . LEU A 1 90 ? -10.773 2.439 2.067 1.00 97.94 90 LEU A CA 1
ATOM 704 C C . LEU A 1 90 ? -10.363 1.625 3.299 1.00 97.94 90 LEU A C 1
ATOM 706 O O . LEU A 1 90 ? -10.306 2.181 4.397 1.00 97.94 90 LEU A O 1
ATOM 710 N N . LEU A 1 91 ? -10.036 0.345 3.126 1.00 98.25 91 LEU A N 1
ATOM 711 C CA . LEU A 1 91 ? -9.567 -0.536 4.195 1.00 98.25 91 LEU A CA 1
ATOM 712 C C . LEU A 1 91 ? -8.175 -0.116 4.678 1.00 98.25 91 LEU A C 1
ATOM 714 O O . LEU A 1 91 ? -7.969 0.014 5.881 1.00 98.25 91 LEU A O 1
ATOM 718 N N . MET A 1 92 ? -7.255 0.244 3.779 1.00 97.88 92 MET A N 1
ATOM 719 C CA . MET A 1 92 ? -5.966 0.830 4.166 1.00 97.88 92 MET A CA 1
ATOM 720 C C . MET A 1 92 ? -6.151 2.131 4.951 1.00 97.88 92 MET A C 1
ATOM 722 O O . MET A 1 92 ? -5.511 2.335 5.983 1.00 97.88 92 MET A O 1
ATOM 726 N N . ARG A 1 93 ? -7.101 2.984 4.546 1.00 96.44 93 ARG A N 1
ATOM 727 C CA . ARG A 1 93 ? -7.460 4.187 5.313 1.00 96.44 93 ARG A CA 1
ATOM 728 C C . ARG A 1 93 ? -7.999 3.858 6.707 1.00 96.44 93 ARG A C 1
ATOM 730 O O . ARG A 1 93 ? -7.705 4.615 7.627 1.00 96.44 93 ARG A O 1
ATOM 737 N N . ILE A 1 94 ? -8.783 2.792 6.861 1.00 97.12 94 ILE A N 1
ATOM 738 C CA . ILE A 1 94 ? -9.266 2.309 8.164 1.00 97.12 94 ILE A CA 1
ATOM 739 C C . ILE A 1 94 ? -8.079 1.884 9.032 1.00 97.12 94 ILE A C 1
ATOM 741 O O . ILE A 1 94 ? -7.935 2.365 10.155 1.00 97.12 94 ILE A O 1
ATOM 745 N N . LEU A 1 95 ? -7.192 1.048 8.492 1.00 97.75 95 LEU A N 1
ATOM 746 C CA . LEU A 1 95 ? -6.056 0.503 9.230 1.00 97.75 95 LEU A CA 1
ATOM 747 C C . LEU A 1 95 ? -5.052 1.578 9.671 1.00 97.75 95 LEU A C 1
ATOM 749 O O . LEU A 1 95 ? -4.544 1.527 10.787 1.00 97.75 95 LEU A O 1
ATOM 753 N N . MET A 1 96 ? -4.805 2.596 8.842 1.00 94.81 96 MET A N 1
ATOM 754 C CA . MET A 1 96 ? -3.876 3.690 9.166 1.00 94.81 96 MET A CA 1
ATOM 755 C C . MET A 1 96 ? -4.331 4.581 10.338 1.00 94.81 96 MET A C 1
ATOM 757 O O . MET A 1 96 ? -3.537 5.368 10.863 1.00 94.81 96 MET A O 1
ATOM 761 N N . VAL A 1 97 ? -5.598 4.488 10.756 1.00 94.50 97 VAL A N 1
ATOM 762 C CA . VAL A 1 97 ? -6.130 5.233 11.910 1.00 94.50 97 VAL A CA 1
ATOM 763 C C . VAL A 1 97 ? -5.827 4.522 13.231 1.00 94.50 97 VAL A C 1
ATOM 765 O O . VAL A 1 97 ? -5.773 5.184 14.264 1.00 94.50 97 VAL A O 1
ATOM 768 N N . LEU A 1 98 ? -5.581 3.208 13.208 1.00 95.50 98 LEU A N 1
ATOM 769 C CA . LEU A 1 98 ? -5.314 2.420 14.412 1.00 95.50 98 LEU A CA 1
ATOM 770 C C . LEU A 1 98 ? -3.928 2.766 14.968 1.00 95.50 98 LEU A C 1
ATOM 772 O O . LEU A 1 98 ? -2.914 2.617 14.280 1.00 95.50 98 LEU A O 1
ATOM 776 N N . LYS A 1 99 ? -3.862 3.213 16.224 1.00 93.75 99 LYS A N 1
ATOM 777 C CA . LYS A 1 99 ? -2.627 3.678 16.870 1.00 93.75 99 LYS A CA 1
ATOM 778 C C . LYS A 1 99 ? -1.579 2.570 16.943 1.00 93.75 99 LYS A C 1
ATOM 780 O O . LYS A 1 99 ? -0.399 2.831 16.701 1.00 93.75 99 LYS A O 1
ATOM 785 N N . GLY A 1 100 ? -1.995 1.328 17.199 1.00 93.00 100 GLY A N 1
ATOM 786 C CA . GLY A 1 100 ? -1.116 0.158 17.184 1.00 93.00 100 GLY A CA 1
ATOM 787 C C . GLY A 1 100 ? -0.374 -0.017 15.854 1.00 93.00 100 GLY A C 1
ATOM 788 O O . GLY A 1 100 ? 0.814 -0.365 15.841 1.00 93.00 100 GLY A O 1
ATOM 789 N N . LEU A 1 101 ? -1.025 0.330 14.739 1.00 96.56 101 LEU A N 1
ATOM 790 C CA . LEU A 1 101 ? -0.470 0.213 13.389 1.00 96.56 101 LEU A CA 1
ATOM 791 C C . LEU A 1 101 ? 0.369 1.425 12.951 1.00 96.56 101 LEU A C 1
ATOM 793 O O . LEU A 1 101 ? 1.061 1.362 11.938 1.00 96.56 101 LEU A O 1
ATOM 797 N N . GLN A 1 102 ? 0.398 2.504 13.739 1.00 95.00 102 GLN A N 1
ATOM 798 C CA . GLN A 1 102 ? 1.262 3.667 13.486 1.00 95.00 102 GLN A CA 1
ATOM 799 C C . GLN A 1 102 ? 2.693 3.486 14.015 1.00 95.00 102 GLN A C 1
ATOM 801 O O . GLN A 1 102 ? 3.591 4.267 13.678 1.00 95.00 102 GLN A O 1
ATOM 806 N N . THR A 1 103 ? 2.928 2.446 14.820 1.00 96.25 103 THR A N 1
ATOM 807 C CA . THR A 1 103 ? 4.262 2.056 15.294 1.00 96.25 103 THR A CA 1
ATOM 808 C C . THR A 1 103 ? 5.139 1.539 14.147 1.00 96.25 103 THR A C 1
ATOM 810 O O . THR A 1 103 ? 4.646 1.205 13.075 1.00 96.25 103 THR A O 1
ATOM 813 N N . MET A 1 104 ? 6.457 1.437 14.355 1.00 95.56 104 MET A N 1
ATOM 814 C CA . MET A 1 104 ? 7.365 0.874 13.340 1.00 95.56 104 MET A CA 1
ATOM 815 C C . MET A 1 104 ? 6.948 -0.545 12.922 1.00 95.56 104 MET A C 1
ATOM 817 O O . MET A 1 104 ? 6.806 -0.808 11.733 1.00 95.56 104 MET A O 1
ATOM 821 N N . SER A 1 105 ? 6.717 -1.431 13.897 1.00 96.12 105 SER A N 1
ATOM 822 C CA . SER A 1 105 ? 6.287 -2.810 13.636 1.00 96.12 105 SER A CA 1
ATOM 823 C C . SER A 1 105 ? 4.886 -2.859 13.020 1.00 96.12 105 SER A C 1
ATOM 825 O O . SER A 1 105 ? 4.649 -3.630 12.097 1.00 96.12 105 SER A O 1
ATOM 827 N N . GLY A 1 106 ? 3.978 -1.987 13.464 1.00 97.06 106 GLY A N 1
ATOM 828 C CA . GLY A 1 106 ? 2.648 -1.852 12.878 1.00 97.06 106 GLY A CA 1
ATOM 829 C C . GLY A 1 106 ? 2.684 -1.461 11.399 1.00 97.06 106 GLY A C 1
ATOM 830 O O . GLY A 1 106 ? 2.057 -2.112 10.569 1.00 97.06 106 GLY A O 1
ATOM 831 N N . ARG A 1 107 ? 3.498 -0.462 11.036 1.00 97.56 107 ARG A N 1
ATOM 832 C CA . ARG A 1 107 ? 3.683 -0.063 9.634 1.00 97.56 107 ARG A CA 1
ATOM 833 C C . ARG A 1 107 ? 4.346 -1.153 8.796 1.00 97.56 107 ARG A C 1
ATOM 835 O O . ARG A 1 107 ? 3.987 -1.292 7.637 1.00 97.56 107 ARG A O 1
ATOM 842 N N . GLN A 1 108 ? 5.261 -1.942 9.362 1.00 97.31 108 GLN A N 1
ATOM 843 C CA . GLN A 1 108 ? 5.818 -3.114 8.671 1.00 97.31 108 GLN A CA 1
ATOM 844 C C . GLN A 1 108 ? 4.734 -4.156 8.363 1.00 97.31 108 GLN A C 1
ATOM 846 O O . GLN A 1 108 ? 4.690 -4.657 7.246 1.00 97.31 108 GLN A O 1
ATOM 851 N N . GLN A 1 109 ? 3.820 -4.424 9.303 1.00 97.44 109 GLN A N 1
ATOM 852 C CA . GLN A 1 109 ? 2.677 -5.313 9.050 1.00 97.44 109 GLN A CA 1
ATOM 853 C C . GLN A 1 109 ? 1.760 -4.766 7.951 1.00 97.44 109 GLN A C 1
ATOM 855 O O . GLN A 1 109 ? 1.300 -5.524 7.104 1.00 97.44 109 GLN A O 1
ATOM 860 N N . LEU A 1 110 ? 1.519 -3.450 7.932 1.00 98.19 110 LEU A N 1
ATOM 861 C CA . LEU A 1 110 ? 0.755 -2.813 6.859 1.00 98.19 110 LEU A CA 1
ATOM 862 C C . LEU A 1 110 ? 1.450 -2.938 5.503 1.00 98.19 110 LEU A C 1
ATOM 864 O O . LEU A 1 110 ? 0.785 -3.228 4.517 1.00 98.19 110 LEU A O 1
ATOM 868 N N . VAL A 1 111 ? 2.770 -2.741 5.444 1.00 98.00 111 VAL A N 1
ATOM 869 C CA . VAL A 1 111 ? 3.535 -2.936 4.206 1.00 98.00 111 VAL A CA 1
ATOM 870 C C . VAL A 1 111 ? 3.401 -4.376 3.722 1.00 98.00 111 VAL A C 1
ATOM 872 O O . VAL A 1 111 ? 3.167 -4.567 2.535 1.00 98.00 111 VAL A O 1
ATOM 875 N N . GLU A 1 112 ? 3.474 -5.369 4.612 1.00 97.31 112 GLU A N 1
ATOM 876 C CA . GLU A 1 112 ? 3.318 -6.776 4.227 1.00 97.31 112 GLU A CA 1
ATOM 877 C C . GLU A 1 112 ? 1.940 -7.057 3.613 1.00 97.31 112 GLU A C 1
ATOM 879 O O . GLU A 1 112 ? 1.871 -7.640 2.536 1.00 97.31 112 GLU A O 1
ATOM 884 N N . LEU A 1 113 ? 0.858 -6.533 4.204 1.00 97.81 113 LEU A N 1
ATOM 885 C CA . LEU A 1 113 ? -0.486 -6.638 3.618 1.00 97.81 113 LEU A CA 1
ATOM 886 C C . LEU A 1 113 ? -0.559 -6.023 2.215 1.00 97.81 113 LEU A C 1
ATOM 888 O O . LEU A 1 113 ? -1.197 -6.572 1.321 1.00 97.81 113 LEU A O 1
ATOM 892 N N . VAL A 1 114 ? 0.093 -4.876 2.002 1.00 98.19 114 VAL A N 1
ATOM 893 C CA . VAL A 1 114 ? 0.107 -4.236 0.680 1.00 98.19 114 VAL A CA 1
ATOM 894 C C . VAL A 1 114 ? 0.946 -5.040 -0.316 1.00 98.19 114 VAL A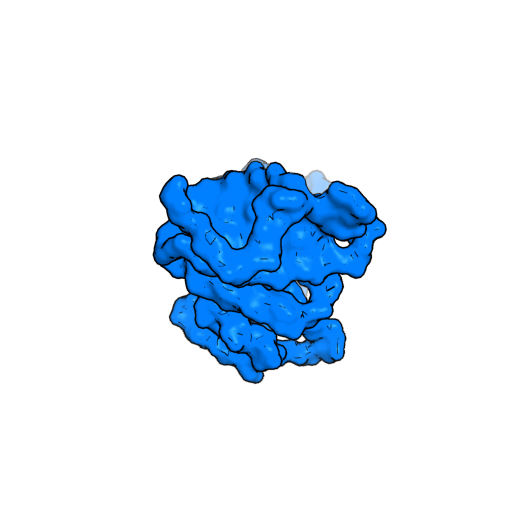 C 1
ATOM 896 O O . VAL A 1 114 ? 0.602 -5.081 -1.494 1.00 98.19 114 VAL A O 1
ATOM 899 N N . VAL A 1 115 ? 2.025 -5.689 0.127 1.00 97.38 115 VAL A N 1
ATOM 900 C CA . VAL A 1 115 ? 2.836 -6.569 -0.727 1.00 97.38 115 VAL A CA 1
ATOM 901 C C . VAL A 1 115 ? 2.051 -7.812 -1.148 1.00 97.38 115 VAL A C 1
ATOM 903 O O . VAL A 1 115 ? 2.074 -8.158 -2.331 1.00 97.38 115 VAL A O 1
ATOM 906 N N . GLU A 1 116 ? 1.337 -8.441 -0.213 1.00 95.75 116 GLU A N 1
ATOM 907 C CA . GLU A 1 116 ? 0.425 -9.557 -0.490 1.00 95.75 116 GLU A CA 1
ATOM 908 C C . GLU A 1 116 ? -0.630 -9.136 -1.527 1.00 95.75 116 GLU A C 1
ATOM 910 O O . GLU A 1 116 ? -0.769 -9.789 -2.562 1.00 95.75 116 GLU A O 1
ATOM 915 N N . GLN A 1 117 ? -1.282 -7.982 -1.325 1.00 96.75 117 GLN A N 1
ATOM 916 C CA . GLN A 1 117 ? -2.305 -7.471 -2.244 1.00 96.75 117 GLN A CA 1
ATOM 917 C C . GLN A 1 117 ? -1.754 -7.076 -3.625 1.00 96.75 117 GLN A C 1
ATOM 919 O O . GLN A 1 117 ? -2.456 -7.168 -4.635 1.00 96.75 117 GLN A O 1
ATOM 924 N N . ALA A 1 118 ? -0.496 -6.633 -3.683 1.00 96.31 118 ALA A N 1
ATOM 925 C CA . ALA A 1 118 ? 0.189 -6.285 -4.925 1.00 96.31 118 ALA A CA 1
ATOM 926 C C . ALA A 1 118 ? 0.702 -7.509 -5.700 1.00 96.31 118 ALA A C 1
ATOM 928 O O . ALA A 1 118 ? 1.107 -7.353 -6.850 1.00 96.31 118 ALA A O 1
ATOM 929 N N . PHE A 1 119 ? 0.706 -8.701 -5.092 1.00 94.75 119 PHE A N 1
ATOM 930 C CA . PHE A 1 119 ? 1.255 -9.932 -5.665 1.00 94.75 119 PHE A CA 1
ATOM 931 C C . PHE A 1 119 ? 2.712 -9.796 -6.141 1.00 94.75 119 PHE A C 1
ATOM 933 O O . PHE A 1 119 ? 3.071 -10.305 -7.202 1.00 94.75 119 PHE A O 1
ATOM 940 N N . LEU A 1 120 ? 3.585 -9.150 -5.352 1.00 94.75 120 LEU A N 1
ATOM 941 C CA . LEU A 1 120 ? 4.986 -8.908 -5.756 1.00 94.75 120 LEU A CA 1
ATOM 942 C C . LEU A 1 120 ? 5.828 -10.186 -5.950 1.00 94.75 120 LEU A C 1
ATOM 944 O O . LEU A 1 120 ? 6.960 -10.116 -6.416 1.00 94.75 120 LEU A O 1
ATOM 948 N N . GLU A 1 121 ? 5.313 -11.357 -5.583 1.00 89.62 121 GLU A N 1
ATOM 949 C CA . GLU A 1 121 ? 5.967 -12.648 -5.839 1.00 89.62 121 GLU A CA 1
ATOM 950 C C . GLU A 1 121 ? 5.670 -13.199 -7.244 1.00 89.62 121 GLU A C 1
ATOM 952 O O . GLU A 1 121 ? 6.276 -14.180 -7.671 1.00 89.62 121 GLU A O 1
ATOM 957 N N . GLN A 1 122 ? 4.747 -12.572 -7.978 1.00 89.62 122 GLN A N 1
ATOM 958 C CA . GLN A 1 122 ? 4.337 -12.979 -9.319 1.00 89.62 122 GLN A CA 1
ATOM 959 C C . GLN A 1 122 ? 4.927 -12.046 -10.378 1.00 89.62 122 GLN A C 1
ATOM 961 O O . GLN A 1 122 ? 5.046 -10.838 -10.177 1.00 89.62 122 GLN A O 1
ATOM 966 N N . ALA A 1 123 ? 5.273 -12.596 -11.542 1.00 87.81 123 ALA A N 1
ATOM 967 C CA . ALA A 1 123 ? 5.739 -11.789 -12.664 1.00 87.81 123 ALA A CA 1
ATOM 968 C C . ALA A 1 123 ? 4.624 -10.859 -13.177 1.00 87.81 123 ALA A C 1
ATOM 970 O O . ALA A 1 123 ? 3.481 -11.285 -13.339 1.00 87.81 123 ALA A O 1
ATOM 971 N N . LEU A 1 124 ? 4.972 -9.604 -13.473 1.00 89.75 124 LEU A N 1
ATOM 972 C CA . LEU A 1 124 ? 4.044 -8.640 -14.063 1.00 89.75 124 LEU A CA 1
ATOM 973 C C . LEU A 1 124 ? 3.690 -9.043 -15.501 1.00 89.75 124 LEU A C 1
ATOM 975 O O . LEU A 1 124 ? 4.584 -9.324 -16.301 1.00 89.75 124 LEU A O 1
ATOM 979 N N . ASN A 1 125 ? 2.404 -8.986 -15.855 1.00 89.81 125 ASN A N 1
ATOM 980 C CA . ASN A 1 125 ? 1.957 -9.054 -17.243 1.00 89.81 125 ASN A CA 1
ATOM 981 C C . ASN A 1 125 ? 1.732 -7.629 -17.790 1.00 89.81 125 ASN A C 1
ATOM 983 O O . ASN A 1 125 ? 0.671 -7.055 -17.564 1.00 89.81 125 ASN A O 1
ATOM 987 N N . PRO A 1 126 ? 2.684 -7.031 -18.529 1.00 86.81 126 PRO A N 1
ATOM 988 C CA . PRO A 1 126 ? 2.595 -5.623 -18.933 1.00 86.81 126 PRO A CA 1
ATOM 989 C C . PRO A 1 126 ? 1.450 -5.323 -19.918 1.00 86.81 126 PRO A C 1
ATOM 991 O O . PRO A 1 126 ? 1.051 -4.167 -20.066 1.00 86.81 126 PRO A O 1
ATOM 994 N N . ALA A 1 127 ? 0.921 -6.354 -20.584 1.00 86.75 127 ALA A N 1
ATOM 995 C CA . ALA A 1 127 ? -0.208 -6.243 -21.502 1.00 86.75 127 ALA A CA 1
ATOM 996 C C . ALA A 1 127 ? -1.572 -6.275 -20.792 1.00 86.75 127 ALA A C 1
ATOM 998 O O . ALA A 1 127 ? -2.583 -5.989 -21.430 1.00 86.75 127 ALA A O 1
ATOM 999 N N . ASP A 1 128 ? -1.607 -6.643 -19.509 1.00 90.19 128 ASP A N 1
ATOM 1000 C CA . ASP A 1 128 ? -2.827 -6.702 -18.712 1.00 90.19 128 ASP A CA 1
ATOM 1001 C C . ASP A 1 128 ? -2.963 -5.430 -17.853 1.00 90.19 128 ASP A C 1
ATOM 1003 O O . ASP A 1 128 ? -2.280 -5.310 -16.824 1.00 90.19 128 ASP A O 1
ATOM 1007 N N . PRO A 1 129 ? -3.827 -4.474 -18.251 1.00 88.94 129 PRO A N 1
ATOM 1008 C CA . PRO A 1 129 ? -3.978 -3.201 -17.553 1.00 88.94 129 PRO A CA 1
ATOM 1009 C C . PRO A 1 129 ? -4.449 -3.367 -16.105 1.00 88.94 129 PRO A C 1
ATOM 1011 O O . PRO A 1 129 ? -4.104 -2.528 -15.274 1.00 88.94 129 PRO A O 1
ATOM 1014 N N . ASP A 1 130 ? -5.165 -4.445 -15.773 1.00 90.06 130 ASP A N 1
ATOM 1015 C CA . ASP A 1 130 ? -5.672 -4.675 -14.418 1.00 90.06 130 ASP A CA 1
ATOM 1016 C C . ASP A 1 130 ? -4.528 -5.022 -13.455 1.00 90.06 130 ASP A C 1
ATOM 1018 O O . ASP A 1 130 ? -4.506 -4.579 -12.303 1.00 90.06 130 ASP A O 1
ATOM 1022 N N . THR A 1 131 ? -3.527 -5.774 -13.930 1.00 91.00 131 THR A N 1
ATOM 1023 C CA . THR A 1 131 ? -2.333 -6.098 -13.128 1.00 91.00 131 THR A CA 1
ATOM 1024 C C . THR A 1 131 ? -1.464 -4.867 -12.888 1.00 91.00 131 THR A C 1
ATOM 1026 O O . THR A 1 131 ? -0.953 -4.675 -11.781 1.00 91.00 131 THR A O 1
ATOM 1029 N N . VAL A 1 132 ? -1.340 -3.998 -13.897 1.00 91.75 132 VAL A N 1
ATOM 1030 C CA . VAL A 1 132 ? -0.594 -2.739 -13.795 1.00 91.75 132 VAL A CA 1
ATOM 1031 C C . VAL A 1 132 ? -1.310 -1.775 -12.850 1.00 91.75 132 VAL A C 1
ATOM 1033 O O . VAL A 1 132 ? -0.674 -1.236 -11.944 1.00 91.75 132 VAL A O 1
ATOM 1036 N N . ASP A 1 133 ? -2.624 -1.585 -12.998 1.00 91.88 133 ASP A N 1
ATOM 1037 C CA . ASP A 1 133 ? -3.389 -0.686 -12.129 1.00 91.88 133 ASP A CA 1
ATOM 1038 C C . ASP A 1 133 ? -3.353 -1.149 -10.668 1.00 91.88 133 ASP A C 1
ATOM 1040 O O . ASP A 1 133 ? -3.042 -0.353 -9.775 1.00 91.88 133 ASP A O 1
ATOM 1044 N N . ARG A 1 134 ? -3.522 -2.458 -10.423 1.00 93.75 134 ARG A N 1
ATOM 1045 C CA . ARG A 1 134 ? -3.372 -3.056 -9.088 1.00 93.75 134 ARG A CA 1
ATOM 1046 C C . ARG A 1 134 ? -2.008 -2.745 -8.479 1.00 93.75 134 ARG A C 1
ATOM 1048 O O . ARG A 1 134 ? -1.948 -2.285 -7.336 1.00 93.75 134 ARG A O 1
ATOM 1055 N N . LEU A 1 135 ? -0.921 -2.969 -9.221 1.00 95.62 135 LEU A N 1
ATOM 1056 C CA . LEU A 1 135 ? 0.439 -2.711 -8.742 1.00 95.62 135 LEU A CA 1
ATOM 1057 C C . LEU A 1 135 ? 0.621 -1.244 -8.342 1.00 95.62 135 LEU A C 1
ATOM 1059 O O . LEU A 1 135 ? 1.131 -0.952 -7.256 1.00 95.62 135 LEU A O 1
ATOM 1063 N N . LEU A 1 136 ? 0.195 -0.309 -9.193 1.00 94.19 136 LEU A N 1
ATOM 1064 C CA . LEU A 1 136 ? 0.340 1.120 -8.920 1.00 94.19 136 LEU A CA 1
ATOM 1065 C C . LEU A 1 136 ? -0.555 1.563 -7.761 1.00 94.19 136 LEU A C 1
ATOM 1067 O O . LEU A 1 136 ? -0.123 2.343 -6.912 1.00 94.19 136 LEU A O 1
ATOM 1071 N N . GLN A 1 137 ? -1.793 1.071 -7.685 1.00 95.00 137 GLN A N 1
ATOM 1072 C CA . GLN A 1 137 ? -2.712 1.385 -6.594 1.00 95.00 137 GLN A CA 1
ATOM 1073 C C . GLN A 1 137 ? -2.175 0.888 -5.251 1.00 95.00 137 GLN A C 1
ATOM 1075 O O . GLN A 1 137 ? -2.161 1.659 -4.288 1.00 95.00 137 GLN A O 1
ATOM 1080 N N . CYS A 1 138 ? -1.671 -0.347 -5.198 1.00 97.81 138 CYS A N 1
ATOM 1081 C CA . CYS A 1 138 ? -1.055 -0.898 -3.996 1.00 97.81 138 CYS A CA 1
ATOM 1082 C C . CYS A 1 138 ? 0.193 -0.101 -3.612 1.00 97.81 138 CYS A C 1
ATOM 1084 O O . CYS A 1 138 ? 0.321 0.342 -2.474 1.00 97.81 138 CYS A O 1
ATOM 1086 N N . THR A 1 139 ? 1.060 0.200 -4.579 1.00 97.31 139 THR A N 1
ATOM 1087 C CA . THR A 1 139 ? 2.269 1.002 -4.346 1.00 97.31 139 THR A CA 1
ATOM 1088 C C . THR A 1 139 ? 1.934 2.365 -3.724 1.00 97.31 139 THR A C 1
ATOM 1090 O O . THR A 1 139 ? 2.563 2.772 -2.746 1.00 97.31 139 THR A O 1
ATOM 1093 N N . ARG A 1 140 ? 0.878 3.044 -4.201 1.00 96.75 140 ARG A N 1
ATOM 1094 C CA . ARG A 1 140 ? 0.393 4.307 -3.612 1.00 96.75 140 ARG A CA 1
ATOM 1095 C C . ARG A 1 140 ? -0.077 4.159 -2.164 1.00 96.75 140 ARG A C 1
ATOM 1097 O O . ARG A 1 140 ? 0.107 5.088 -1.383 1.00 96.75 140 ARG A O 1
ATOM 1104 N N . GLN A 1 141 ? -0.663 3.018 -1.794 1.00 97.69 141 GLN A N 1
ATOM 1105 C CA . GLN A 1 141 ? -1.030 2.749 -0.397 1.00 97.69 141 GLN A CA 1
ATOM 1106 C C . GLN A 1 141 ? 0.192 2.464 0.488 1.00 97.69 141 GLN A C 1
ATOM 1108 O O . GLN A 1 141 ? 0.164 2.790 1.673 1.00 97.69 141 GLN A O 1
ATOM 1113 N N . ALA A 1 142 ? 1.269 1.898 -0.068 1.00 97.75 142 ALA A N 1
ATOM 1114 C CA . ALA A 1 142 ? 2.492 1.613 0.682 1.00 97.75 142 ALA A CA 1
ATOM 1115 C C . ALA A 1 142 ? 3.344 2.863 0.955 1.00 97.75 142 ALA A C 1
ATOM 1117 O O . ALA A 1 142 ? 3.944 2.969 2.023 1.00 97.75 142 ALA A O 1
ATOM 1118 N N . LEU A 1 143 ? 3.369 3.828 0.026 1.00 95.56 143 LEU A N 1
ATOM 1119 C CA . LEU A 1 143 ? 4.172 5.056 0.122 1.00 95.56 143 LEU A CA 1
ATOM 1120 C C . LEU A 1 143 ? 4.164 5.753 1.498 1.00 95.56 143 LEU A C 1
ATOM 1122 O O . LEU A 1 143 ? 5.246 5.980 2.044 1.00 95.56 143 LEU A O 1
ATOM 1126 N N . PRO A 1 144 ? 3.005 6.072 2.110 1.00 95.69 144 PRO A N 1
ATOM 1127 C CA . PRO A 1 144 ? 2.971 6.760 3.404 1.00 95.69 144 PRO A CA 1
ATOM 1128 C C . PRO A 1 144 ? 3.465 5.908 4.585 1.00 95.69 144 PRO A C 1
ATOM 1130 O O . PRO A 1 144 ? 3.619 6.429 5.691 1.00 95.69 144 PRO A O 1
ATOM 1133 N N . LEU A 1 145 ? 3.686 4.605 4.388 1.00 96.75 145 LEU A N 1
ATOM 1134 C CA . LEU A 1 145 ? 4.164 3.691 5.425 1.00 96.75 145 LEU A CA 1
ATOM 1135 C C . LEU A 1 145 ? 5.694 3.679 5.523 1.00 96.75 145 LEU A C 1
ATOM 1137 O O . LEU A 1 145 ? 6.244 3.364 6.588 1.00 96.75 145 LEU A O 1
ATOM 1141 N N . PHE A 1 146 ? 6.375 4.029 4.428 1.00 94.31 146 PHE A N 1
ATOM 1142 C CA . PHE A 1 146 ? 7.824 3.981 4.346 1.00 94.31 146 PHE A CA 1
ATOM 1143 C C . PHE A 1 146 ? 8.496 5.056 5.198 1.00 94.31 146 PHE A C 1
ATOM 1145 O O . PHE A 1 146 ? 7.994 6.154 5.433 1.00 94.31 146 PHE A O 1
ATOM 1152 N N . SER A 1 147 ? 9.666 4.705 5.717 1.00 91.75 147 SER A N 1
ATOM 1153 C CA . SER A 1 147 ? 10.522 5.590 6.499 1.00 91.75 147 SER A CA 1
ATOM 1154 C C . SER A 1 147 ? 11.933 5.009 6.547 1.00 91.75 147 SER A C 1
ATOM 1156 O O . SER A 1 147 ? 12.163 3.885 6.116 1.00 91.75 147 SER A O 1
ATOM 1158 N N . LYS A 1 148 ? 12.878 5.706 7.184 1.00 87.69 148 LYS A N 1
ATOM 1159 C CA . LYS A 1 148 ? 14.240 5.181 7.407 1.00 87.69 148 LYS A CA 1
ATOM 1160 C C . LYS A 1 148 ? 14.306 3.793 8.077 1.00 87.69 148 LYS A C 1
ATOM 1162 O O . LYS A 1 148 ? 15.319 3.116 7.964 1.00 87.69 148 LYS A O 1
ATOM 1167 N N . ASN A 1 149 ? 13.244 3.384 8.781 1.00 90.69 149 ASN A N 1
ATOM 1168 C CA . ASN A 1 149 ? 13.157 2.107 9.501 1.00 90.69 149 ASN A CA 1
ATOM 1169 C C . ASN A 1 149 ? 12.091 1.149 8.927 1.00 90.69 149 ASN A C 1
ATOM 1171 O O . ASN A 1 149 ? 11.893 0.060 9.460 1.00 90.69 149 ASN A O 1
ATOM 1175 N N . VAL A 1 150 ? 11.347 1.572 7.902 1.00 95.12 150 VAL A N 1
ATOM 1176 C CA . VAL A 1 150 ? 10.315 0.764 7.235 1.00 95.12 150 VAL A CA 1
ATOM 1177 C C . VAL A 1 150 ? 10.579 0.896 5.747 1.00 95.12 150 VAL A C 1
ATOM 1179 O O . VAL A 1 150 ? 10.262 1.926 5.154 1.00 95.12 150 VAL A O 1
ATOM 1182 N N . HIS A 1 151 ? 11.261 -0.095 5.187 1.00 91.75 151 HIS A N 1
ATOM 1183 C CA . HIS A 1 151 ? 11.907 0.044 3.888 1.00 91.75 151 HIS A CA 1
ATOM 1184 C C . HIS A 1 151 ? 10.985 -0.306 2.724 1.00 91.75 151 HIS A C 1
ATOM 1186 O O . HIS A 1 151 ? 10.084 -1.132 2.850 1.00 91.75 151 HIS A O 1
ATOM 1192 N N . SER A 1 152 ? 11.259 0.299 1.572 1.00 92.50 152 SER A N 1
ATOM 1193 C CA . SER A 1 152 ? 10.566 0.057 0.301 1.00 92.50 152 SER A CA 1
ATOM 1194 C C . SER A 1 152 ? 11.228 -1.029 -0.559 1.00 92.50 152 SER A C 1
ATOM 1196 O O . SER A 1 152 ? 10.800 -1.259 -1.688 1.00 92.50 152 SER A O 1
ATOM 1198 N N . THR A 1 153 ? 12.251 -1.720 -0.038 1.00 90.31 153 THR A N 1
ATOM 1199 C CA . THR A 1 153 ? 13.151 -2.612 -0.791 1.00 90.31 153 THR A CA 1
ATOM 1200 C C . THR A 1 153 ? 12.420 -3.611 -1.687 1.00 90.31 153 THR A C 1
ATOM 1202 O O . THR A 1 153 ? 12.775 -3.737 -2.852 1.00 90.31 153 THR A O 1
ATOM 1205 N N . ARG A 1 154 ? 11.364 -4.288 -1.203 1.00 93.94 154 ARG A N 1
ATOM 1206 C CA . ARG A 1 154 ? 10.606 -5.261 -2.020 1.00 93.94 154 ARG A CA 1
ATOM 1207 C C . ARG A 1 154 ? 9.944 -4.607 -3.235 1.00 93.94 154 ARG A C 1
ATOM 1209 O O . ARG A 1 154 ? 10.031 -5.152 -4.330 1.00 93.94 154 ARG A O 1
ATOM 1216 N N . PHE A 1 155 ? 9.342 -3.430 -3.060 1.00 94.56 155 PHE A N 1
ATOM 1217 C CA . PHE A 1 155 ? 8.743 -2.683 -4.165 1.00 94.56 155 PHE A CA 1
ATOM 1218 C C . PHE A 1 155 ? 9.809 -2.172 -5.132 1.00 94.56 155 PHE A C 1
ATOM 1220 O O . PHE A 1 155 ? 9.662 -2.345 -6.335 1.00 94.56 155 PHE A O 1
ATOM 1227 N N . VAL A 1 156 ? 10.900 -1.586 -4.631 1.00 88.81 156 VAL A N 1
ATOM 1228 C CA . VAL A 1 156 ? 11.980 -1.066 -5.487 1.00 88.81 156 VAL A CA 1
ATOM 1229 C C . VAL A 1 156 ? 12.614 -2.191 -6.306 1.00 88.81 156 VAL A C 1
ATOM 1231 O O . VAL A 1 156 ? 12.739 -2.056 -7.520 1.00 88.81 156 VAL A O 1
ATOM 1234 N N . THR A 1 157 ? 12.939 -3.325 -5.679 1.00 89.31 157 THR A N 1
ATOM 1235 C CA . THR A 1 157 ? 13.450 -4.509 -6.382 1.00 89.31 157 THR A CA 1
ATOM 1236 C C . THR A 1 157 ? 12.456 -5.000 -7.427 1.00 89.31 157 THR A C 1
ATOM 1238 O O . THR A 1 157 ? 12.845 -5.207 -8.569 1.00 89.31 157 THR A O 1
ATOM 1241 N N . TYR A 1 158 ? 11.168 -5.115 -7.088 1.00 93.75 158 TYR A N 1
ATOM 1242 C CA . TYR A 1 158 ? 10.149 -5.550 -8.045 1.00 93.75 158 TYR A CA 1
ATOM 1243 C C . TYR A 1 158 ? 10.032 -4.605 -9.247 1.00 93.75 158 TYR A C 1
ATOM 1245 O O . TYR A 1 158 ? 9.967 -5.043 -10.395 1.00 93.75 158 TYR A O 1
ATOM 1253 N N . PHE A 1 159 ? 10.043 -3.293 -8.999 1.00 89.75 159 PHE A N 1
ATOM 1254 C CA . PHE A 1 159 ? 9.997 -2.294 -10.060 1.00 89.75 159 PHE A CA 1
ATOM 1255 C C . PHE A 1 159 ? 11.213 -2.404 -10.979 1.00 89.75 159 PHE A C 1
ATOM 1257 O O . PHE A 1 159 ? 11.053 -2.374 -12.197 1.00 89.75 159 PHE A O 1
ATOM 1264 N N . CYS A 1 160 ? 12.408 -2.580 -10.425 1.00 84.88 160 CYS A N 1
ATOM 1265 C CA . CYS A 1 160 ? 13.622 -2.723 -11.219 1.00 84.88 160 CYS A CA 1
ATOM 1266 C C . CYS A 1 160 ? 13.678 -4.039 -12.003 1.00 84.88 160 CYS A C 1
ATOM 1268 O O . CYS A 1 160 ? 14.033 -4.018 -13.177 1.00 84.88 160 CYS A O 1
ATOM 1270 N N . ASP A 1 161 ? 13.291 -5.157 -11.390 1.00 87.62 161 ASP A N 1
ATOM 1271 C CA . ASP A 1 161 ? 13.432 -6.487 -11.986 1.00 87.62 161 ASP A CA 1
ATOM 1272 C C . ASP A 1 161 ? 12.286 -6.807 -12.971 1.00 87.62 161 ASP A C 1
ATOM 1274 O O . ASP A 1 161 ? 12.497 -7.526 -13.949 1.00 87.62 161 ASP A O 1
ATOM 1278 N N . HIS A 1 162 ? 11.077 -6.267 -12.756 1.00 90.00 162 HIS A N 1
ATOM 1279 C CA . HIS A 1 162 ? 9.878 -6.655 -13.516 1.00 90.00 162 HIS A CA 1
ATOM 1280 C C . HIS A 1 162 ? 9.175 -5.507 -14.248 1.00 90.00 162 HIS A C 1
ATOM 1282 O O . HIS A 1 162 ? 8.589 -5.737 -15.309 1.00 90.00 162 HIS A O 1
ATOM 1288 N N . VAL A 1 163 ? 9.224 -4.276 -13.731 1.00 90.38 163 VAL A N 1
ATOM 1289 C CA . VAL A 1 163 ? 8.478 -3.147 -14.318 1.00 90.38 163 VAL A CA 1
ATOM 1290 C C . VAL A 1 163 ? 9.335 -2.375 -15.319 1.00 90.38 163 VAL A C 1
ATOM 1292 O O . VAL A 1 163 ? 8.931 -2.201 -16.467 1.00 90.38 163 VAL A O 1
ATOM 1295 N N . LEU A 1 164 ? 10.536 -1.943 -14.921 1.00 84.50 164 LEU A N 1
ATOM 1296 C CA . LEU A 1 164 ? 11.437 -1.150 -15.761 1.00 84.50 164 LEU A CA 1
ATOM 1297 C C . LEU A 1 164 ? 11.796 -1.834 -17.089 1.00 84.50 164 LEU A C 1
ATOM 1299 O O . LEU A 1 164 ? 11.727 -1.149 -18.116 1.00 84.50 164 LEU A O 1
ATOM 1303 N N . PRO A 1 165 ? 12.100 -3.148 -17.146 1.00 86.50 165 PRO A N 1
ATOM 1304 C CA . PRO A 1 165 ? 12.372 -3.821 -18.417 1.00 86.50 165 PRO A CA 1
ATOM 1305 C C . PRO A 1 165 ? 11.199 -3.707 -19.400 1.00 86.50 165 PRO A C 1
ATOM 1307 O O . PRO A 1 165 ? 11.406 -3.546 -20.603 1.00 86.50 165 PRO A O 1
ATOM 1310 N N . ASN A 1 166 ? 9.973 -3.683 -18.869 1.00 88.06 166 ASN A N 1
ATOM 1311 C CA . ASN A 1 166 ? 8.720 -3.664 -19.615 1.00 88.06 166 ASN A CA 1
ATOM 1312 C C . ASN A 1 166 ? 8.083 -2.266 -19.728 1.00 88.06 166 ASN A C 1
ATOM 1314 O O . ASN A 1 166 ? 6.973 -2.151 -20.245 1.00 88.06 166 ASN A O 1
ATOM 1318 N N . LEU A 1 167 ? 8.767 -1.196 -19.297 1.00 84.75 167 LEU A N 1
ATOM 1319 C CA . LEU A 1 167 ? 8.200 0.156 -19.169 1.00 84.75 167 LEU A CA 1
ATOM 1320 C C . LEU A 1 167 ? 7.485 0.643 -20.441 1.00 84.75 167 LEU A C 1
ATOM 1322 O O . LEU A 1 167 ? 6.376 1.159 -20.374 1.00 84.75 167 LEU A O 1
ATOM 1326 N N . SER A 1 168 ? 8.088 0.426 -21.613 1.00 83.94 168 SER A N 1
ATOM 1327 C CA . SER A 1 168 ? 7.531 0.846 -22.907 1.00 83.94 168 SER A CA 1
ATOM 1328 C C . SER A 1 168 ? 6.299 0.053 -23.351 1.00 83.94 168 SER A C 1
ATOM 1330 O O . SER A 1 168 ? 5.582 0.497 -24.240 1.00 83.94 168 SER A O 1
ATOM 1332 N N . SER A 1 169 ? 6.082 -1.128 -22.769 1.00 86.38 169 SER A N 1
ATOM 1333 C CA . SER A 1 169 ? 4.961 -2.021 -23.081 1.00 86.38 169 SER A CA 1
ATOM 1334 C C . SER A 1 169 ? 3.785 -1.890 -22.116 1.00 86.38 169 SER A C 1
ATOM 1336 O O . SER A 1 169 ? 2.755 -2.515 -22.346 1.00 86.38 169 SER A O 1
ATOM 1338 N N . LEU A 1 170 ? 3.927 -1.090 -21.053 1.00 86.38 170 LEU A N 1
ATOM 1339 C CA . LEU A 1 170 ? 2.851 -0.868 -20.096 1.00 86.38 170 LEU A CA 1
ATOM 1340 C C . LEU A 1 170 ? 1.683 -0.159 -20.776 1.00 86.38 170 LEU A C 1
ATOM 1342 O O . LEU A 1 170 ? 1.852 0.874 -21.427 1.00 86.38 170 LEU A O 1
ATOM 1346 N N . THR A 1 171 ? 0.494 -0.712 -20.583 1.00 80.56 171 THR A N 1
ATOM 1347 C CA . THR A 1 171 ? -0.754 -0.138 -21.080 1.00 80.56 171 THR A CA 1
ATOM 1348 C C . THR A 1 171 ? -1.558 0.455 -19.930 1.00 80.56 171 THR A C 1
ATOM 1350 O O . THR A 1 171 ? -1.459 0.017 -18.786 1.00 80.56 171 THR A O 1
ATOM 1353 N N . SER A 1 172 ? -2.336 1.492 -20.230 1.00 77.50 172 SER A N 1
ATOM 1354 C CA . SER A 1 172 ? -3.294 2.084 -19.300 1.00 77.50 172 SER A CA 1
ATOM 1355 C C . SER A 1 172 ? -4.619 2.288 -20.029 1.00 77.50 172 SER A C 1
ATOM 1357 O O . SER A 1 172 ? -4.610 2.771 -21.164 1.00 77.50 172 SER A O 1
ATOM 1359 N N . PRO A 1 173 ? -5.761 1.960 -19.402 1.00 72.81 173 PRO A N 1
ATOM 1360 C CA . PRO A 1 173 ? -7.074 2.220 -19.982 1.00 72.81 173 PRO A CA 1
ATOM 1361 C C . PRO A 1 173 ? -7.439 3.717 -19.954 1.00 72.81 173 PRO A C 1
ATOM 1363 O O . PRO A 1 173 ? -8.422 4.127 -20.568 1.00 72.81 173 PRO A O 1
ATOM 1366 N N . VAL A 1 174 ? -6.661 4.553 -19.254 1.00 76.00 174 VAL A N 1
ATOM 1367 C CA . VAL A 1 174 ? -6.920 5.989 -19.094 1.00 76.00 174 VAL A CA 1
ATOM 1368 C C . VAL A 1 174 ? -6.237 6.775 -20.217 1.00 76.00 174 VAL A C 1
ATOM 1370 O O . VAL A 1 174 ? -5.016 6.917 -20.221 1.00 76.00 174 VAL A O 1
ATOM 1373 N N . ALA A 1 175 ? -7.036 7.324 -21.139 1.00 64.06 175 ALA A N 1
ATOM 1374 C CA . ALA A 1 175 ? -6.611 7.911 -22.421 1.00 64.06 175 ALA A CA 1
ATOM 1375 C C . ALA A 1 175 ? -5.626 9.105 -22.355 1.00 64.06 175 ALA A C 1
ATOM 1377 O O . ALA A 1 175 ? -5.101 9.513 -23.387 1.00 64.06 175 ALA A O 1
ATOM 1378 N N . GLU A 1 176 ? -5.345 9.651 -21.170 1.00 67.06 176 GLU A N 1
ATOM 1379 C CA . GLU A 1 176 ? -4.425 10.785 -20.965 1.00 67.06 176 GLU A CA 1
ATOM 1380 C C . GLU A 1 176 ? -3.372 10.521 -19.877 1.00 67.06 176 GLU A C 1
ATOM 1382 O O . GLU A 1 176 ? -2.564 11.395 -19.555 1.00 67.06 176 GLU A O 1
ATOM 1387 N N . LEU A 1 177 ? -3.365 9.323 -19.284 1.00 74.19 177 LEU A N 1
ATOM 1388 C CA . LEU A 1 177 ? -2.399 8.985 -18.250 1.00 74.19 177 LEU A CA 1
ATOM 1389 C C . LEU A 1 177 ? -1.105 8.489 -18.896 1.00 74.19 177 LEU A C 1
ATOM 1391 O O . LEU A 1 177 ? -1.061 7.397 -19.462 1.00 74.19 177 LEU A O 1
ATOM 1395 N N . ASP A 1 178 ? -0.030 9.258 -18.736 1.00 82.81 178 ASP A N 1
ATOM 1396 C CA . ASP A 1 178 ? 1.320 8.768 -19.004 1.00 82.81 178 ASP A CA 1
ATOM 1397 C C . ASP A 1 178 ? 1.717 7.754 -17.918 1.00 82.81 178 ASP A C 1
ATOM 1399 O O . ASP A 1 178 ? 2.262 8.092 -16.863 1.00 82.81 178 ASP A O 1
ATOM 1403 N N . ILE A 1 179 ? 1.379 6.490 -18.178 1.00 85.19 179 ILE A N 1
ATOM 1404 C CA . ILE A 1 179 ? 1.608 5.367 -17.267 1.00 85.19 179 ILE A CA 1
ATOM 1405 C C . ILE A 1 179 ? 3.095 5.164 -16.964 1.00 85.19 179 ILE A C 1
ATOM 1407 O O . ILE A 1 179 ? 3.458 4.795 -15.849 1.00 85.19 179 ILE A O 1
ATOM 1411 N N . GLN A 1 180 ? 3.966 5.457 -17.932 1.00 82.88 180 GLN A N 1
ATOM 1412 C CA . GLN A 1 180 ? 5.409 5.321 -17.765 1.00 82.88 180 GLN A CA 1
ATOM 1413 C C . GLN A 1 180 ? 5.919 6.372 -16.787 1.00 82.88 180 GLN A C 1
A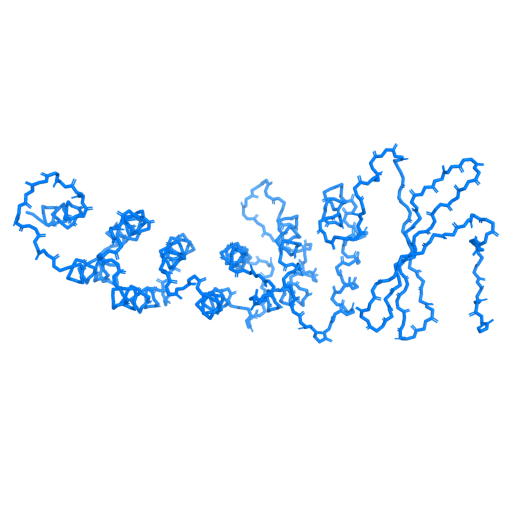TOM 1415 O O . GLN A 1 180 ? 6.662 6.054 -15.857 1.00 82.88 180 GLN A O 1
ATOM 1420 N N . LEU A 1 181 ? 5.479 7.620 -16.952 1.00 77.00 181 LEU A N 1
ATOM 1421 C CA . LEU A 1 181 ? 5.811 8.687 -16.019 1.00 77.00 181 LEU A CA 1
ATOM 1422 C C . LEU A 1 181 ? 5.280 8.398 -14.610 1.00 77.00 181 LEU A C 1
ATOM 1424 O O . LEU A 1 181 ? 5.974 8.675 -13.634 1.00 77.00 181 LEU A O 1
ATOM 1428 N N . GLU A 1 182 ? 4.077 7.841 -14.489 1.00 83.31 182 GLU A N 1
ATOM 1429 C CA . GLU A 1 182 ? 3.493 7.488 -13.192 1.00 83.31 182 GLU A CA 1
ATOM 1430 C C . GLU A 1 182 ? 4.301 6.402 -12.466 1.00 83.31 182 GLU A C 1
ATOM 1432 O O . GLU A 1 182 ? 4.631 6.557 -11.290 1.00 83.31 182 GLU A O 1
ATOM 1437 N N . VAL A 1 183 ? 4.708 5.349 -13.178 1.00 86.06 183 VAL A N 1
ATOM 1438 C CA . VAL A 1 183 ? 5.615 4.312 -12.657 1.00 86.06 183 VAL A CA 1
ATOM 1439 C C . VAL A 1 183 ? 6.924 4.924 -12.166 1.00 86.06 183 VAL A C 1
ATOM 1441 O O . VAL A 1 183 ? 7.380 4.620 -11.062 1.00 86.06 183 VAL A O 1
ATOM 1444 N N . LEU A 1 184 ? 7.524 5.808 -12.969 1.00 79.31 184 LEU A N 1
ATOM 1445 C CA . LEU A 1 184 ? 8.788 6.455 -12.625 1.00 79.31 184 LEU A CA 1
ATOM 1446 C C . LEU A 1 184 ? 8.653 7.360 -11.394 1.00 79.31 184 LEU A C 1
ATOM 1448 O O . LEU A 1 184 ? 9.543 7.350 -10.543 1.00 79.31 184 LEU A O 1
ATOM 1452 N N . LYS A 1 185 ? 7.547 8.105 -11.261 1.00 77.69 185 LYS A N 1
ATOM 1453 C CA . LYS A 1 185 ? 7.255 8.916 -10.067 1.00 77.69 185 LYS A CA 1
ATOM 1454 C C . LYS A 1 185 ? 7.186 8.054 -8.812 1.00 77.69 185 LYS A C 1
ATOM 1456 O O . LYS A 1 185 ? 7.890 8.352 -7.852 1.00 77.69 185 LYS A O 1
ATOM 1461 N N . LEU A 1 186 ? 6.412 6.965 -8.841 1.00 84.56 186 LEU A N 1
ATOM 1462 C CA . LEU A 1 186 ? 6.296 6.057 -7.697 1.00 84.56 186 LEU A CA 1
ATOM 1463 C C . LEU A 1 186 ? 7.651 5.454 -7.318 1.00 84.56 186 LEU A C 1
ATOM 1465 O O . LEU A 1 186 ? 8.008 5.442 -6.141 1.00 84.56 186 LEU A O 1
ATOM 1469 N N . LEU A 1 187 ? 8.439 5.018 -8.305 1.00 82.31 187 LEU A N 1
ATOM 1470 C CA . LEU A 1 187 ? 9.783 4.499 -8.060 1.00 82.31 187 LEU A CA 1
ATOM 1471 C C . LEU A 1 187 ? 10.679 5.537 -7.370 1.00 82.31 187 LEU A C 1
ATOM 1473 O O . LEU A 1 187 ? 11.400 5.206 -6.428 1.00 82.31 187 LEU A O 1
ATOM 1477 N N . ALA A 1 188 ? 10.603 6.801 -7.787 1.00 75.25 188 ALA A N 1
ATOM 1478 C CA . ALA A 1 188 ? 11.384 7.869 -7.174 1.00 75.25 188 ALA A CA 1
ATOM 1479 C C . ALA A 1 188 ? 10.901 8.289 -5.784 1.00 75.25 188 ALA A C 1
ATOM 1481 O O . ALA A 1 188 ? 11.712 8.734 -4.980 1.00 75.25 188 ALA A O 1
ATOM 1482 N N . GLU A 1 189 ? 9.611 8.160 -5.485 1.00 78.31 189 GLU A N 1
ATOM 1483 C CA . GLU A 1 189 ? 9.082 8.421 -4.143 1.00 78.31 189 GLU A CA 1
ATOM 1484 C C . GLU A 1 189 ? 9.465 7.314 -3.151 1.00 78.31 189 GLU A C 1
ATOM 1486 O O . GLU A 1 189 ? 9.687 7.587 -1.972 1.00 78.31 189 GLU A O 1
ATOM 1491 N N . MET A 1 190 ? 9.589 6.072 -3.625 1.00 86.00 190 MET A N 1
ATOM 1492 C CA . MET A 1 190 ? 9.990 4.928 -2.803 1.00 86.00 190 MET A CA 1
ATOM 1493 C C . MET A 1 190 ? 11.495 4.836 -2.568 1.00 86.00 190 MET A C 1
ATOM 1495 O O . MET A 1 190 ? 11.914 4.364 -1.509 1.00 86.00 190 MET A O 1
ATOM 1499 N N . SER A 1 191 ? 12.312 5.240 -3.540 1.00 80.75 191 SER A N 1
ATOM 1500 C CA . SER A 1 191 ? 13.761 5.016 -3.512 1.00 80.75 191 SER A CA 1
ATOM 1501 C C . SER A 1 191 ? 14.502 5.575 -2.284 1.00 80.75 191 SER A C 1
ATOM 1503 O O . SER A 1 191 ? 15.428 4.895 -1.840 1.00 80.75 191 SER A O 1
ATOM 1505 N N . PRO A 1 192 ? 14.120 6.711 -1.648 1.00 80.19 192 PRO A N 1
ATOM 1506 C CA . PRO A 1 192 ? 14.842 7.222 -0.477 1.00 80.19 192 PRO A CA 1
ATOM 1507 C C . PRO A 1 192 ? 14.693 6.324 0.756 1.00 80.19 192 PRO A C 1
ATOM 1509 O O . PRO A 1 192 ? 15.417 6.484 1.737 1.00 80.19 192 PRO A O 1
ATOM 1512 N N . PHE A 1 193 ? 13.727 5.405 0.721 1.00 83.69 193 PHE A N 1
ATOM 1513 C CA . PHE A 1 193 ? 13.436 4.450 1.783 1.00 83.69 193 PHE A CA 1
ATOM 1514 C C . PHE A 1 193 ? 13.898 3.035 1.438 1.00 83.69 193 PHE A C 1
ATOM 1516 O O . PHE A 1 193 ? 13.562 2.095 2.158 1.00 83.69 193 PHE A O 1
ATOM 1523 N N . CYS A 1 194 ? 14.632 2.861 0.339 1.00 84.19 194 CYS A N 1
ATOM 1524 C CA . CYS A 1 194 ? 15.184 1.567 -0.007 1.00 84.19 194 CYS A CA 1
ATOM 1525 C C . CYS A 1 194 ? 16.279 1.195 0.999 1.00 84.19 194 CYS A C 1
ATOM 1527 O O . CYS A 1 194 ? 17.182 1.989 1.265 1.00 84.19 194 CYS A O 1
ATOM 1529 N N . GLY A 1 195 ? 16.170 -0.000 1.577 1.00 78.62 195 GLY A N 1
ATOM 1530 C CA . GLY A 1 195 ? 17.229 -0.588 2.389 1.00 78.62 195 GLY A CA 1
ATOM 1531 C C . GLY A 1 195 ? 18.301 -1.232 1.511 1.00 78.62 195 GLY A C 1
ATOM 1532 O O . GLY A 1 195 ? 18.414 -0.936 0.319 1.00 78.62 195 GLY A O 1
ATOM 1533 N N . ASP A 1 196 ? 19.051 -2.160 2.095 1.00 76.94 196 ASP A N 1
ATOM 1534 C CA . ASP A 1 196 ? 20.069 -2.911 1.366 1.00 76.94 196 ASP A CA 1
ATOM 1535 C C . ASP A 1 196 ? 19.433 -3.740 0.238 1.00 76.94 196 ASP A C 1
ATOM 1537 O O . ASP A 1 196 ? 18.430 -4.430 0.436 1.00 76.94 196 ASP A O 1
ATOM 1541 N N . MET A 1 197 ? 20.022 -3.669 -0.955 1.00 70.75 197 MET A 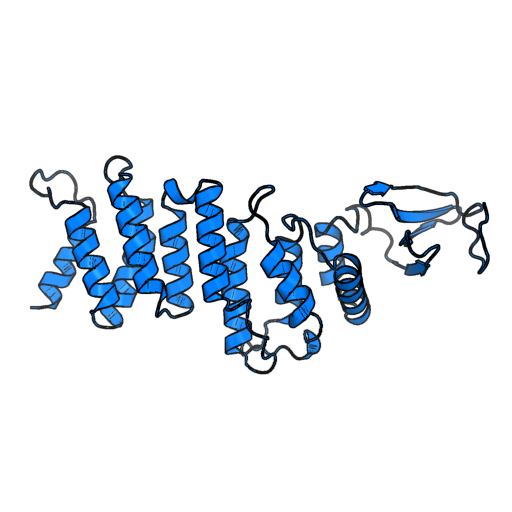N 1
ATOM 1542 C CA . MET A 1 197 ? 19.640 -4.473 -2.116 1.00 70.75 197 MET A CA 1
ATOM 1543 C C . MET A 1 197 ? 20.834 -5.304 -2.577 1.00 70.75 197 MET A C 1
ATOM 1545 O O . MET A 1 197 ? 21.968 -4.833 -2.581 1.00 70.75 197 MET A O 1
ATOM 1549 N N . GLU A 1 198 ? 20.579 -6.525 -3.039 1.00 68.12 198 GLU A N 1
ATOM 1550 C CA . GLU A 1 198 ? 21.637 -7.403 -3.556 1.00 68.12 198 GLU A CA 1
ATOM 1551 C C . GLU A 1 198 ? 22.131 -6.971 -4.947 1.00 68.12 198 GLU A C 1
ATOM 1553 O O . GLU A 1 198 ? 23.310 -7.106 -5.258 1.00 68.12 198 GLU A O 1
ATOM 1558 N N . LYS A 1 199 ? 21.242 -6.414 -5.782 1.00 68.69 199 LYS A N 1
ATOM 1559 C CA . LYS A 1 199 ? 21.505 -6.074 -7.194 1.00 68.69 199 LYS A CA 1
ATOM 1560 C C . LYS A 1 199 ? 21.482 -4.566 -7.469 1.00 68.69 199 LYS A C 1
ATOM 1562 O O . LYS A 1 199 ? 20.936 -4.125 -8.478 1.00 68.69 199 LYS A O 1
ATOM 1567 N N . VAL A 1 200 ? 22.034 -3.757 -6.561 1.00 61.62 200 VAL A N 1
ATOM 1568 C CA . VAL A 1 200 ? 22.003 -2.281 -6.672 1.00 61.62 200 VAL A CA 1
ATOM 1569 C C . VAL A 1 200 ? 22.541 -1.802 -8.020 1.00 61.62 200 VAL A C 1
ATOM 1571 O O . VAL A 1 200 ? 21.884 -1.016 -8.692 1.00 61.62 200 VAL A O 1
ATOM 1574 N N . GLU A 1 201 ? 23.715 -2.284 -8.420 1.00 55.97 201 GLU A N 1
ATOM 1575 C CA . GLU A 1 201 ? 24.404 -1.838 -9.633 1.00 55.97 201 GLU A CA 1
ATOM 1576 C C . GLU A 1 201 ? 23.585 -2.116 -10.897 1.00 55.97 201 GLU A C 1
ATOM 1578 O O . GLU A 1 201 ? 23.282 -1.194 -11.649 1.00 55.97 201 GLU A O 1
ATOM 1583 N N . THR A 1 202 ? 23.129 -3.356 -11.085 1.00 64.06 202 THR A N 1
ATOM 1584 C CA . THR A 1 202 ? 22.283 -3.737 -12.226 1.00 64.06 202 THR A CA 1
ATOM 1585 C C . THR A 1 202 ? 20.991 -2.918 -12.272 1.00 64.06 202 THR A C 1
ATOM 1587 O O . THR A 1 202 ? 20.585 -2.450 -13.337 1.00 64.06 202 THR A O 1
ATOM 1590 N N . ASN A 1 203 ? 20.367 -2.693 -11.114 1.00 61.44 203 ASN A N 1
ATOM 1591 C CA . ASN A 1 203 ? 19.090 -1.993 -11.021 1.00 61.44 203 ASN A CA 1
ATOM 1592 C C . ASN A 1 203 ? 19.241 -0.488 -11.297 1.00 61.44 203 ASN A C 1
ATOM 1594 O O . ASN A 1 203 ? 18.387 0.105 -11.958 1.00 61.44 203 ASN A O 1
ATOM 1598 N N . LEU A 1 204 ? 20.354 0.118 -10.871 1.00 61.78 204 LEU A N 1
ATOM 1599 C CA . LEU A 1 204 ? 20.703 1.499 -11.210 1.00 61.78 204 LEU A CA 1
ATOM 1600 C C . LEU A 1 204 ? 21.037 1.662 -12.695 1.00 61.78 204 LEU A C 1
ATOM 1602 O O . LEU A 1 204 ? 20.580 2.631 -13.302 1.00 61.78 204 LEU A O 1
ATOM 1606 N N . THR A 1 205 ? 21.772 0.722 -13.294 1.00 62.38 205 THR A N 1
ATOM 1607 C CA . THR A 1 205 ? 22.097 0.755 -14.728 1.00 62.38 205 THR A CA 1
ATOM 1608 C C . THR A 1 205 ? 20.835 0.685 -15.585 1.00 62.38 205 THR A C 1
ATOM 1610 O O . THR A 1 205 ? 20.650 1.537 -16.451 1.00 62.38 205 THR A O 1
ATOM 1613 N N . MET A 1 206 ? 19.906 -0.234 -15.292 1.00 64.12 206 MET A N 1
ATOM 1614 C CA . MET A 1 206 ? 18.622 -0.318 -16.007 1.00 64.12 206 MET A CA 1
ATOM 1615 C C . MET A 1 206 ? 17.796 0.968 -15.888 1.00 64.12 206 MET A C 1
ATOM 1617 O O . MET A 1 206 ? 17.209 1.437 -16.866 1.00 64.12 206 MET A O 1
ATOM 1621 N N . LEU A 1 207 ? 17.752 1.556 -14.689 1.00 64.44 207 LEU A N 1
ATOM 1622 C CA . LEU A 1 207 ? 17.056 2.817 -14.451 1.00 64.44 207 LEU A CA 1
ATOM 1623 C C . LEU A 1 207 ? 17.692 3.943 -15.273 1.00 64.44 207 LEU A C 1
ATOM 1625 O O . LEU A 1 207 ? 16.982 4.693 -15.941 1.00 64.44 207 LEU A O 1
ATOM 1629 N N . PHE A 1 208 ? 19.020 4.031 -15.278 1.00 61.06 208 PHE A N 1
ATOM 1630 C CA . PHE A 1 208 ? 19.759 5.039 -16.027 1.00 61.06 208 PHE A CA 1
ATOM 1631 C C . PHE A 1 208 ? 19.573 4.899 -17.543 1.00 61.06 208 PHE A C 1
ATOM 1633 O O . PHE A 1 208 ? 19.249 5.882 -18.207 1.00 61.06 208 PHE A O 1
ATOM 1640 N N . GLU A 1 209 ? 19.693 3.687 -18.090 1.00 64.75 209 GLU A N 1
ATOM 1641 C CA . GLU A 1 209 ? 19.446 3.409 -19.510 1.00 64.75 209 GLU A CA 1
ATOM 1642 C C . GLU A 1 209 ? 18.035 3.827 -19.932 1.00 64.75 209 GLU A C 1
ATOM 1644 O O . GLU A 1 209 ? 17.858 4.479 -20.965 1.00 64.75 209 GLU A O 1
ATOM 1649 N N . LYS A 1 210 ? 17.020 3.517 -19.115 1.00 65.12 210 LYS A N 1
ATOM 1650 C CA . LYS A 1 210 ? 15.646 3.940 -19.402 1.00 65.12 210 LYS A CA 1
ATOM 1651 C C . LYS A 1 210 ? 15.485 5.453 -19.342 1.00 65.12 210 LYS A C 1
ATOM 1653 O O . LYS A 1 210 ? 14.843 5.991 -20.238 1.00 65.12 210 LYS A O 1
ATOM 1658 N N . LEU A 1 211 ? 16.090 6.134 -18.365 1.00 59.31 211 LEU A N 1
ATOM 1659 C CA . LEU A 1 211 ? 16.062 7.599 -18.272 1.00 59.31 211 LEU A CA 1
ATOM 1660 C C . LEU A 1 211 ? 16.741 8.283 -19.471 1.00 59.31 211 LEU A C 1
ATOM 1662 O O . LEU A 1 211 ? 16.249 9.306 -19.942 1.00 59.31 211 LEU A O 1
ATOM 1666 N N . LEU A 1 212 ? 17.836 7.720 -19.992 1.00 59.31 212 LEU A N 1
ATOM 1667 C CA . LEU A 1 212 ? 18.525 8.247 -21.175 1.00 59.31 212 LEU A CA 1
ATOM 1668 C C . LEU A 1 212 ? 17.676 8.152 -22.451 1.00 59.31 212 LEU A C 1
ATOM 1670 O O . LEU A 1 212 ? 17.701 9.058 -23.283 1.00 59.31 212 LEU A O 1
ATOM 1674 N N . VAL A 1 213 ? 16.925 7.061 -22.620 1.00 53.75 213 VAL A N 1
ATOM 1675 C CA . VAL A 1 213 ? 16.122 6.818 -23.831 1.00 53.75 213 VAL A CA 1
ATOM 1676 C C . VAL A 1 213 ? 14.895 7.731 -23.899 1.00 53.75 213 VAL A C 1
ATOM 1678 O O . VAL A 1 213 ? 14.504 8.171 -24.980 1.00 53.75 213 VAL A O 1
ATOM 1681 N N . SER A 1 214 ? 14.280 8.039 -22.762 1.00 51.66 214 SER A N 1
ATOM 1682 C CA . SER A 1 214 ? 12.989 8.735 -22.701 1.00 51.66 214 SER A CA 1
ATOM 1683 C C . SER A 1 214 ? 13.047 10.261 -22.836 1.00 51.66 214 SER A C 1
ATOM 1685 O O . SER A 1 214 ? 11.990 10.849 -23.044 1.00 51.66 214 SER A O 1
ATOM 1687 N N . ASN A 1 215 ? 14.227 10.901 -22.749 1.00 50.72 215 ASN A N 1
ATOM 1688 C CA . ASN A 1 215 ? 14.497 12.327 -23.055 1.00 50.72 215 ASN A CA 1
ATOM 1689 C C . ASN A 1 215 ? 13.398 13.346 -22.652 1.00 50.72 215 ASN A C 1
ATOM 1691 O O . ASN A 1 215 ? 13.193 14.365 -23.313 1.00 50.72 215 ASN A O 1
ATOM 1695 N N . SER A 1 216 ? 12.673 13.093 -21.563 1.00 47.78 216 SER A N 1
ATOM 1696 C CA . SER A 1 216 ? 11.520 13.897 -21.154 1.00 47.78 216 SER A CA 1
ATOM 1697 C C . SER A 1 216 ? 11.930 14.866 -20.048 1.00 47.78 216 SER A C 1
ATOM 1699 O O . SER A 1 216 ? 12.504 14.461 -19.040 1.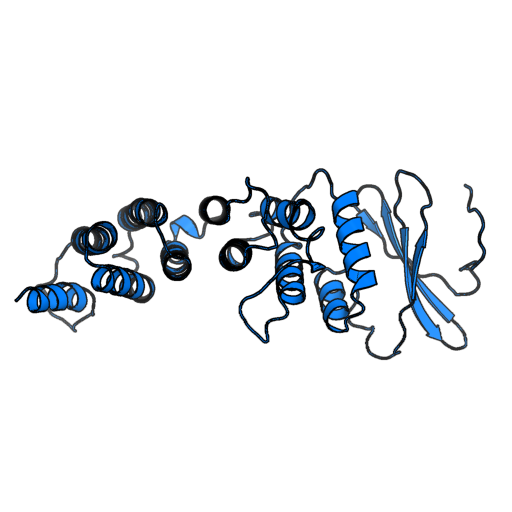00 47.78 216 SER A O 1
ATOM 1701 N N . LEU A 1 217 ? 11.590 16.153 -20.189 1.00 43.69 217 LEU A N 1
ATOM 1702 C CA . LEU A 1 217 ? 11.846 17.204 -19.185 1.00 43.69 217 LEU A CA 1
ATOM 1703 C C . LEU A 1 217 ? 11.303 16.854 -17.783 1.00 43.69 217 LEU A C 1
ATOM 1705 O O . LEU A 1 217 ? 11.833 17.332 -16.779 1.00 43.69 217 LEU A O 1
ATOM 1709 N N . ALA A 1 218 ? 10.300 15.972 -17.686 1.00 47.50 218 ALA A N 1
ATOM 1710 C CA . ALA A 1 218 ? 9.787 15.465 -16.414 1.00 47.50 218 ALA A CA 1
ATOM 1711 C C . ALA A 1 218 ? 10.841 14.667 -15.611 1.00 47.50 218 ALA A C 1
ATOM 1713 O O . ALA A 1 218 ? 10.775 14.609 -14.381 1.00 47.50 218 ALA A O 1
ATOM 1714 N N . GLN A 1 219 ? 11.856 14.113 -16.276 1.00 50.81 219 GLN A N 1
ATOM 1715 C CA . GLN A 1 219 ? 12.886 13.252 -15.687 1.00 50.81 219 GLN A CA 1
ATOM 1716 C C . GLN A 1 219 ? 14.020 14.016 -15.008 1.00 50.81 219 GLN A C 1
ATOM 1718 O O . GLN A 1 219 ? 14.594 13.516 -14.043 1.00 50.81 219 GLN A O 1
ATOM 1723 N N . LEU A 1 220 ? 14.280 15.264 -15.411 1.00 48.31 220 LEU A N 1
ATOM 1724 C CA . LEU A 1 220 ? 15.195 16.151 -14.684 1.00 48.31 220 LEU A CA 1
ATOM 1725 C C . LEU A 1 220 ? 14.675 16.436 -13.267 1.00 48.31 220 LEU A C 1
ATOM 1727 O O . LEU A 1 220 ? 15.456 16.510 -12.322 1.00 48.31 220 LEU A O 1
ATOM 1731 N N . SER A 1 221 ? 13.349 16.512 -13.093 1.00 43.19 221 SER A N 1
ATOM 1732 C CA . SER A 1 221 ? 12.729 16.642 -11.768 1.00 43.19 221 SER A CA 1
ATOM 1733 C C . SER A 1 221 ? 12.880 15.377 -10.914 1.00 43.19 221 SER A C 1
ATOM 1735 O O . SER A 1 221 ? 13.077 15.472 -9.702 1.00 43.19 221 SER A O 1
ATOM 1737 N N . LEU A 1 222 ? 12.848 14.202 -11.553 1.00 48.25 222 LEU A N 1
ATOM 1738 C CA . LEU A 1 222 ? 13.026 12.898 -10.918 1.00 48.25 222 LEU A CA 1
ATOM 1739 C C . LEU A 1 222 ? 14.466 12.728 -10.428 1.00 48.25 222 LEU A C 1
ATOM 1741 O O . LEU A 1 222 ? 14.692 12.433 -9.261 1.00 48.25 222 LEU A O 1
ATOM 1745 N N . LEU A 1 223 ? 15.438 13.021 -11.293 1.00 52.03 223 LEU A N 1
ATOM 1746 C CA . LEU A 1 223 ? 16.863 13.011 -10.968 1.00 52.03 223 LEU A CA 1
ATOM 1747 C C . LEU A 1 223 ? 17.214 14.025 -9.865 1.00 52.03 223 LEU A C 1
ATOM 1749 O O . LEU A 1 223 ? 18.047 13.732 -9.009 1.00 52.03 223 LEU A O 1
ATOM 1753 N N . MET A 1 224 ? 16.546 15.186 -9.818 1.00 44.94 224 MET A N 1
ATOM 1754 C CA . MET A 1 224 ? 16.692 16.133 -8.703 1.00 44.94 224 MET A CA 1
ATOM 1755 C C . MET A 1 224 ? 16.138 15.583 -7.378 1.00 44.94 224 MET A C 1
ATOM 1757 O O . MET A 1 224 ? 16.766 15.751 -6.334 1.00 44.94 224 MET A O 1
ATOM 1761 N N . ARG A 1 225 ? 14.988 14.893 -7.396 1.00 44.31 225 ARG A N 1
ATOM 1762 C CA . ARG A 1 225 ? 14.367 14.301 -6.191 1.00 44.31 225 ARG A CA 1
ATOM 1763 C C . ARG A 1 225 ? 15.096 13.062 -5.675 1.00 44.31 225 ARG A C 1
ATOM 1765 O O . ARG A 1 225 ? 15.151 12.861 -4.468 1.00 44.31 225 ARG A O 1
ATOM 1772 N N . LEU A 1 226 ? 15.701 12.289 -6.574 1.00 46.16 226 LEU A N 1
ATOM 1773 C CA . LEU A 1 226 ? 16.590 11.168 -6.256 1.00 46.16 226 LEU A CA 1
ATOM 1774 C C . LEU A 1 226 ? 17.952 11.622 -5.691 1.00 46.16 226 LEU A C 1
ATOM 1776 O O . LEU A 1 226 ? 18.782 10.785 -5.356 1.00 46.16 226 LEU A O 1
ATOM 1780 N N . GLY A 1 227 ? 18.206 12.935 -5.601 1.00 39.50 227 GLY A N 1
ATOM 1781 C CA . GLY A 1 227 ? 19.472 13.490 -5.115 1.00 39.50 227 GLY A CA 1
ATOM 1782 C C . GLY A 1 227 ? 20.627 13.396 -6.118 1.00 39.50 227 GLY A C 1
ATOM 1783 O O . GLY A 1 227 ? 21.768 13.678 -5.760 1.00 39.50 227 GLY A O 1
ATOM 1784 N N . VAL A 1 228 ? 20.342 13.036 -7.372 1.00 41.69 228 VAL A N 1
ATOM 1785 C CA . VAL A 1 228 ? 21.330 12.901 -8.456 1.00 41.69 228 VAL A CA 1
ATOM 1786 C C . VAL A 1 228 ? 21.654 14.270 -9.085 1.00 41.69 228 VAL A C 1
ATOM 1788 O O . VAL A 1 228 ? 22.756 14.475 -9.588 1.00 41.69 228 VAL A O 1
ATOM 1791 N N . LEU A 1 229 ? 20.736 15.247 -9.004 1.00 34.59 229 LEU A N 1
ATOM 1792 C CA . LEU A 1 229 ? 20.900 16.621 -9.510 1.00 34.59 229 LEU A CA 1
ATOM 1793 C C . LEU A 1 229 ? 20.589 17.687 -8.427 1.00 34.59 229 LEU A C 1
ATOM 1795 O O . LEU A 1 229 ? 19.521 17.694 -7.831 1.00 34.59 229 LEU A O 1
ATOM 1799 N N . SER A 1 230 ? 21.514 18.621 -8.181 1.00 35.62 230 SER A N 1
ATOM 1800 C CA . SER A 1 230 ? 21.352 19.810 -7.308 1.00 35.62 230 SER A CA 1
ATOM 1801 C C . SER A 1 230 ? 20.334 20.866 -7.829 1.00 35.62 230 SER A C 1
ATOM 1803 O O . SER A 1 230 ? 20.155 21.000 -9.028 1.00 35.62 230 SER A O 1
ATOM 1805 N N . PRO A 1 231 ? 19.694 21.714 -7.000 1.00 33.50 231 PRO A N 1
ATOM 1806 C CA . PRO A 1 231 ? 18.678 22.683 -7.464 1.00 33.50 231 PRO A CA 1
ATOM 1807 C C . PRO A 1 231 ? 19.170 23.851 -8.351 1.00 33.50 231 PRO A C 1
ATOM 1809 O O . PRO A 1 231 ? 18.353 24.622 -8.847 1.00 33.50 231 PRO A O 1
ATOM 1812 N N . TYR A 1 232 ? 20.480 24.030 -8.550 1.00 33.88 232 TYR A N 1
ATOM 1813 C CA . TYR A 1 232 ? 21.055 25.208 -9.230 1.00 33.88 232 TYR A CA 1
ATOM 1814 C C . TYR A 1 232 ? 21.066 25.133 -10.773 1.00 33.88 232 TYR A C 1
ATOM 1816 O O . TYR A 1 232 ? 21.513 26.068 -11.432 1.00 33.88 232 TYR A O 1
ATOM 1824 N N . TRP A 1 233 ? 20.573 24.046 -11.371 1.00 38.69 233 TRP A N 1
ATOM 1825 C CA . TRP A 1 233 ? 20.841 23.702 -12.776 1.00 38.69 233 TRP A CA 1
ATOM 1826 C C . TRP A 1 233 ? 19.948 24.349 -13.843 1.00 38.69 233 TRP A C 1
ATOM 1828 O O . TRP A 1 233 ? 20.199 24.167 -15.031 1.00 38.69 233 TRP A O 1
ATOM 1838 N N . TYR A 1 234 ? 18.907 25.098 -13.476 1.00 34.34 234 TYR A N 1
ATOM 1839 C CA . TYR A 1 234 ? 17.895 25.542 -14.450 1.00 34.34 234 TYR A CA 1
ATOM 1840 C C . TYR A 1 234 ? 18.222 26.840 -15.212 1.00 34.34 234 TYR A C 1
ATOM 1842 O O . TYR A 1 234 ? 17.403 27.296 -16.006 1.00 34.34 234 TYR A O 1
ATOM 1850 N N . LEU A 1 235 ? 19.400 27.441 -15.006 1.00 32.03 235 LEU A N 1
ATOM 1851 C CA . LEU A 1 235 ? 19.751 28.736 -15.609 1.00 32.03 235 LEU A CA 1
ATOM 1852 C C . LEU A 1 235 ? 20.601 28.668 -16.894 1.00 32.03 235 LEU A C 1
ATOM 1854 O O . LEU A 1 235 ? 20.672 29.684 -17.576 1.00 32.03 235 LEU A O 1
ATOM 1858 N N . SER A 1 236 ? 21.204 27.524 -17.261 1.00 36.59 236 SER A N 1
ATOM 1859 C CA . SER A 1 236 ? 22.215 27.480 -18.351 1.00 36.59 236 SER A CA 1
ATOM 1860 C C . SER A 1 236 ? 21.872 26.589 -19.567 1.00 36.59 236 SER A C 1
ATOM 1862 O O . SER A 1 236 ? 22.539 26.647 -20.594 1.00 36.59 236 SER A O 1
ATOM 1864 N N . GLY A 1 237 ? 20.785 25.809 -19.529 1.00 34.56 237 GLY A N 1
ATOM 1865 C CA . GLY A 1 237 ? 20.163 25.263 -20.748 1.00 34.56 237 GLY A CA 1
ATOM 1866 C C . GLY A 1 237 ? 20.834 24.084 -21.474 1.00 34.56 237 GLY A C 1
ATOM 1867 O O . GLY A 1 237 ? 20.290 23.674 -22.494 1.00 34.56 237 GLY A O 1
ATOM 1868 N N . TYR A 1 238 ? 21.925 23.477 -20.988 1.00 39.03 238 TYR A N 1
ATOM 1869 C CA . TYR A 1 238 ? 22.528 22.298 -21.640 1.00 39.03 238 TYR A CA 1
ATOM 1870 C C . TYR A 1 238 ? 23.095 21.289 -20.626 1.00 39.03 238 TYR A C 1
ATOM 1872 O O . TYR A 1 238 ? 23.798 21.676 -19.697 1.00 39.03 238 TYR A O 1
ATOM 1880 N N . LEU A 1 239 ? 22.804 19.993 -20.818 1.00 37.62 239 LEU A N 1
ATOM 1881 C CA . LEU A 1 239 ? 23.325 18.870 -20.025 1.00 37.62 239 LEU A CA 1
ATOM 1882 C C . LEU A 1 239 ? 23.954 17.834 -20.972 1.00 37.62 239 LEU A C 1
ATOM 1884 O O . LEU A 1 239 ? 23.274 17.325 -21.861 1.00 37.62 239 LEU A O 1
ATOM 1888 N N . LEU A 1 240 ? 25.233 17.506 -20.770 1.00 35.62 240 LEU A N 1
ATOM 1889 C CA . LEU A 1 240 ? 25.920 16.384 -21.421 1.00 35.62 240 LEU A CA 1
ATOM 1890 C C . LEU A 1 240 ? 26.336 15.392 -20.326 1.00 35.62 240 LEU A C 1
ATOM 1892 O O . LEU A 1 240 ? 27.159 15.715 -19.469 1.00 35.62 240 LEU A O 1
ATOM 1896 N N . MET A 1 241 ? 25.737 14.198 -20.336 1.00 38.09 241 MET A N 1
ATOM 1897 C CA . MET A 1 241 ? 26.108 13.092 -19.446 1.00 38.09 241 MET A CA 1
ATOM 1898 C C . MET A 1 241 ? 26.933 12.062 -20.215 1.00 38.09 241 MET A C 1
ATOM 1900 O O . MET A 1 241 ? 26.574 11.693 -21.332 1.00 38.09 241 MET A O 1
ATOM 1904 N N . GLY A 1 242 ? 28.015 11.584 -19.603 1.00 35.88 242 GLY A N 1
ATOM 1905 C CA . GLY A 1 242 ? 28.838 10.496 -20.128 1.00 35.88 242 GLY A CA 1
ATOM 1906 C C . GLY A 1 242 ? 29.174 9.486 -19.033 1.00 35.88 242 GLY A C 1
ATOM 1907 O O . GLY A 1 242 ? 29.331 9.855 -17.868 1.00 35.88 242 GLY A O 1
ATOM 1908 N N . LEU A 1 243 ? 29.273 8.209 -19.406 1.00 31.33 243 LEU A N 1
ATOM 1909 C CA . LEU A 1 243 ? 29.756 7.130 -18.542 1.00 31.33 243 LEU A CA 1
ATOM 1910 C C . LEU A 1 243 ? 31.216 6.814 -18.877 1.00 31.33 243 LEU A C 1
ATOM 1912 O O . LEU A 1 243 ? 31.590 6.778 -20.049 1.00 31.33 243 LEU A O 1
ATOM 1916 N N . GLY A 1 244 ? 32.019 6.546 -17.849 1.00 35.16 244 GLY A N 1
ATOM 1917 C CA . GLY A 1 244 ? 33.363 5.992 -17.988 1.00 35.16 244 GLY A CA 1
ATOM 1918 C C . GLY A 1 244 ? 33.642 5.016 -16.847 1.00 35.16 244 GLY A C 1
ATOM 1919 O O . GLY A 1 244 ? 33.585 5.387 -15.676 1.00 35.16 244 GLY A O 1
ATOM 1920 N N . GLU A 1 245 ? 33.922 3.760 -17.186 1.00 30.41 245 GLU A N 1
ATOM 1921 C CA . GLU A 1 245 ? 34.371 2.749 -16.227 1.00 30.41 245 GLU A CA 1
ATOM 1922 C C . GLU A 1 245 ? 35.878 2.893 -15.998 1.00 30.41 245 GLU A C 1
ATOM 1924 O O . GLU A 1 245 ? 36.655 2.904 -16.952 1.00 30.41 245 GLU A O 1
ATOM 1929 N N . PHE A 1 246 ? 36.299 2.992 -14.734 1.00 36.66 246 PHE A N 1
ATOM 1930 C CA . PHE A 1 246 ? 37.722 3.081 -14.377 1.00 36.66 246 PHE A CA 1
ATOM 1931 C C . PHE A 1 246 ? 38.250 1.839 -13.634 1.00 36.66 246 PHE A C 1
ATOM 1933 O O . PHE A 1 246 ? 39.459 1.728 -13.444 1.00 36.66 246 PHE A O 1
ATOM 1940 N N . SER A 1 247 ? 37.387 0.906 -13.206 1.00 35.81 247 SER A N 1
ATOM 1941 C CA . SER A 1 247 ? 37.748 -0.369 -12.552 1.00 35.81 247 SER A CA 1
ATOM 1942 C C . SER A 1 247 ? 36.476 -1.163 -12.180 1.00 35.81 247 SER A C 1
ATOM 1944 O O . SER A 1 247 ? 35.457 -0.522 -11.924 1.00 35.81 247 SER A O 1
ATOM 1946 N N . PRO A 1 248 ? 36.522 -2.510 -12.063 1.00 37.91 248 PRO A N 1
ATOM 1947 C CA . PRO A 1 248 ? 35.392 -3.335 -11.605 1.00 37.91 248 PRO A CA 1
ATOM 1948 C C . PRO A 1 248 ? 34.842 -2.983 -10.210 1.00 37.91 248 PRO A C 1
ATOM 1950 O O . PRO A 1 248 ? 33.734 -3.384 -9.885 1.00 37.91 248 PRO A O 1
ATOM 1953 N N . ASP A 1 249 ? 35.575 -2.213 -9.398 1.00 33.88 249 ASP A N 1
ATOM 1954 C CA . ASP A 1 249 ? 35.135 -1.789 -8.059 1.00 33.88 249 ASP A CA 1
ATOM 1955 C C . ASP A 1 249 ? 34.707 -0.307 -7.996 1.00 33.88 249 ASP A C 1
ATOM 1957 O O . ASP A 1 249 ? 34.542 0.255 -6.905 1.00 33.88 249 ASP A O 1
ATOM 1961 N N . CYS A 1 250 ? 34.614 0.385 -9.141 1.00 35.03 250 CYS A N 1
ATOM 1962 C CA . CYS A 1 250 ? 34.428 1.833 -9.161 1.00 35.03 250 CYS A CA 1
ATOM 1963 C C . CYS A 1 250 ? 33.630 2.322 -10.377 1.00 35.03 250 CYS A C 1
ATOM 1965 O O . CYS A 1 250 ? 34.170 2.493 -11.472 1.00 35.03 250 CYS A O 1
ATOM 1967 N N . ILE A 1 251 ? 32.358 2.655 -10.143 1.00 42.34 251 ILE A N 1
ATOM 1968 C CA . ILE A 1 251 ? 31.518 3.369 -11.109 1.00 42.34 251 ILE A CA 1
ATOM 1969 C C . ILE A 1 251 ? 31.737 4.869 -10.910 1.00 42.34 251 ILE A C 1
ATOM 1971 O O . ILE A 1 251 ? 31.553 5.402 -9.808 1.00 42.34 251 ILE A O 1
ATOM 1975 N N . SER A 1 252 ? 32.142 5.552 -11.980 1.00 39.47 252 SER A N 1
ATOM 1976 C CA . SER A 1 252 ? 32.273 7.008 -12.008 1.00 39.47 252 SER A CA 1
ATOM 1977 C C . SER A 1 252 ? 31.244 7.579 -12.977 1.00 39.47 252 SER A C 1
ATOM 1979 O O . SER A 1 252 ? 31.288 7.318 -14.178 1.00 39.47 252 SER A O 1
ATOM 1981 N N . LEU A 1 253 ? 30.292 8.347 -12.445 1.00 41.84 253 LEU A N 1
ATOM 1982 C CA . LEU A 1 253 ? 29.341 9.110 -13.246 1.00 41.84 253 LEU A CA 1
ATOM 1983 C C . LEU A 1 253 ? 29.913 10.507 -13.487 1.00 41.84 253 LEU A C 1
ATOM 1985 O O . LEU A 1 253 ? 30.263 11.213 -12.534 1.00 41.84 253 LEU A O 1
ATOM 1989 N N . TYR A 1 254 ? 29.983 10.905 -14.755 1.00 42.41 254 TYR A N 1
ATOM 1990 C CA . TYR A 1 254 ? 30.443 12.228 -15.154 1.00 42.41 254 TYR A CA 1
ATOM 1991 C C . TYR A 1 254 ? 29.229 13.072 -15.509 1.00 42.41 254 TYR A C 1
ATOM 1993 O O . TYR A 1 254 ? 28.531 12.816 -16.495 1.00 42.41 254 TYR A O 1
ATOM 2001 N N . LEU A 1 255 ? 28.987 14.101 -14.703 1.00 41.59 255 LEU A N 1
ATOM 2002 C CA . LEU A 1 255 ? 28.045 15.148 -15.051 1.00 41.59 255 LEU A CA 1
ATOM 2003 C C . LEU A 1 255 ? 28.851 16.379 -15.470 1.00 41.59 255 LEU A C 1
ATOM 2005 O O . LEU A 1 255 ? 29.537 16.982 -14.642 1.00 41.59 255 LEU A O 1
ATOM 2009 N N . VAL A 1 256 ? 28.797 16.748 -16.751 1.00 41.88 256 VAL A N 1
ATOM 2010 C CA . VAL A 1 256 ? 29.338 18.028 -17.233 1.00 41.88 256 VAL A CA 1
ATOM 2011 C C . VAL A 1 256 ? 28.203 19.034 -17.204 1.00 41.88 256 VAL A C 1
ATOM 2013 O O . VAL A 1 256 ? 27.174 18.822 -17.846 1.00 41.88 256 VAL A O 1
ATOM 2016 N N . VAL A 1 257 ? 28.358 20.091 -16.407 1.00 41.78 257 VAL A N 1
ATOM 2017 C CA . VAL A 1 257 ? 27.184 20.863 -15.973 1.00 41.78 257 VAL A CA 1
ATOM 2018 C C . VAL A 1 257 ? 27.317 22.368 -16.121 1.00 41.78 257 VAL A C 1
ATOM 2020 O O . VAL A 1 257 ? 26.366 23.087 -15.836 1.00 41.78 257 VAL A O 1
ATOM 2023 N N . ASP A 1 258 ? 28.454 22.861 -16.609 1.00 39.16 258 ASP A N 1
ATOM 2024 C CA . ASP A 1 258 ? 28.536 24.258 -17.025 1.00 39.16 258 ASP A CA 1
ATOM 2025 C C . ASP A 1 258 ? 29.636 24.481 -18.065 1.00 39.16 258 ASP A C 1
ATOM 2027 O O . ASP A 1 258 ? 30.739 23.945 -17.924 1.00 39.16 258 ASP A O 1
ATOM 2031 N N . PHE A 1 259 ? 29.331 25.296 -19.077 1.00 39.97 259 PHE A N 1
ATOM 2032 C CA . PHE A 1 259 ? 30.285 25.816 -20.057 1.00 39.97 259 PHE A CA 1
ATOM 2033 C C . PHE A 1 259 ? 30.334 27.339 -19.912 1.00 39.97 259 PHE A C 1
ATOM 2035 O O . PHE A 1 259 ? 29.570 28.071 -20.539 1.00 39.97 259 PHE A O 1
ATOM 2042 N N . GLY A 1 260 ? 31.253 27.824 -19.077 1.00 38.75 260 GLY A N 1
ATOM 2043 C CA . GLY A 1 260 ? 31.634 29.231 -19.051 1.00 38.75 260 GLY A CA 1
ATOM 2044 C C . GLY A 1 260 ? 32.787 29.502 -20.029 1.00 38.75 260 GLY A C 1
ATOM 2045 O O . GLY A 1 260 ? 33.550 28.590 -20.347 1.00 38.75 260 GLY A O 1
ATOM 2046 N N . PRO A 1 261 ? 33.011 30.757 -20.461 1.00 42.25 261 PRO A N 1
ATOM 2047 C CA . PRO A 1 261 ? 34.109 31.107 -21.373 1.00 42.25 261 PRO A CA 1
ATOM 2048 C C . PRO A 1 261 ? 35.521 30.855 -20.802 1.00 42.25 261 PRO A C 1
ATOM 2050 O O . PRO A 1 261 ? 36.498 30.997 -21.530 1.00 42.25 261 PRO A O 1
ATOM 2053 N N . ALA A 1 262 ? 35.646 30.497 -19.517 1.00 38.34 262 ALA A N 1
ATOM 2054 C CA . ALA A 1 262 ? 36.924 30.264 -18.841 1.00 38.34 262 ALA A CA 1
ATOM 2055 C C . ALA A 1 262 ? 36.950 29.036 -17.904 1.00 38.34 262 ALA A C 1
ATOM 2057 O O . ALA A 1 262 ? 37.977 28.790 -17.272 1.00 38.34 262 ALA A O 1
ATOM 2058 N N . TYR A 1 263 ? 35.851 28.281 -17.769 1.00 41.09 263 TYR A N 1
ATOM 2059 C CA . TYR A 1 263 ? 35.796 27.090 -16.915 1.00 41.09 263 TYR A CA 1
ATOM 2060 C C . TYR A 1 263 ? 34.711 26.104 -17.363 1.00 41.09 263 TYR A C 1
ATOM 2062 O O . TYR A 1 263 ? 33.635 26.490 -17.815 1.00 41.09 263 TYR A O 1
ATOM 2070 N N . VAL A 1 264 ? 35.014 24.821 -17.180 1.00 42.59 264 VAL A N 1
ATOM 2071 C CA . VAL A 1 264 ? 34.106 23.683 -17.282 1.00 42.59 264 VAL A CA 1
ATOM 2072 C C . VAL A 1 264 ? 34.019 23.124 -15.877 1.00 42.59 264 VAL A C 1
ATOM 2074 O O . VAL A 1 264 ? 35.049 22.816 -15.278 1.00 42.59 264 VAL A O 1
ATOM 2077 N N . THR A 1 265 ? 32.807 23.020 -15.345 1.00 43.03 265 THR A N 1
ATOM 2078 C CA . THR A 1 265 ? 32.601 22.389 -14.041 1.00 43.03 265 THR A CA 1
ATOM 2079 C C . THR A 1 265 ? 32.145 20.957 -14.278 1.00 43.03 265 THR A C 1
ATOM 2081 O O . THR A 1 265 ? 30.983 20.713 -14.616 1.00 43.03 265 THR A O 1
ATOM 2084 N N . VAL A 1 266 ? 33.073 20.012 -14.128 1.00 42.16 266 VAL A N 1
ATOM 2085 C CA . VAL A 1 266 ? 32.775 18.576 -14.167 1.00 42.16 266 VAL A CA 1
ATOM 2086 C C . VAL A 1 266 ? 32.538 18.105 -12.741 1.00 42.16 266 VAL A C 1
ATOM 2088 O O . VAL A 1 266 ? 33.383 18.299 -11.867 1.00 42.16 266 VAL A O 1
ATOM 2091 N N . TRP A 1 267 ? 31.374 17.510 -12.504 1.00 43.69 267 TRP A N 1
ATOM 2092 C CA . TRP A 1 267 ? 31.045 16.883 -11.234 1.00 43.69 267 TRP A CA 1
ATOM 2093 C C . TRP A 1 267 ? 31.277 15.390 -11.368 1.00 43.69 267 TRP A C 1
ATOM 2095 O O . TRP A 1 267 ? 30.615 14.717 -12.162 1.00 43.69 267 TRP A O 1
ATOM 2105 N N . PHE A 1 268 ? 32.214 14.882 -10.574 1.00 41.28 268 PHE A N 1
ATOM 2106 C CA . PHE A 1 268 ? 32.401 13.449 -10.428 1.00 41.28 268 PHE A CA 1
ATOM 2107 C C . PHE A 1 268 ? 31.471 12.949 -9.340 1.00 41.28 268 PHE A C 1
ATOM 2109 O O . PHE A 1 268 ? 31.548 13.392 -8.191 1.00 41.28 268 PHE A O 1
ATOM 2116 N N . ILE A 1 269 ? 30.602 12.020 -9.712 1.00 42.50 269 ILE A N 1
ATOM 2117 C CA . ILE A 1 269 ? 29.878 11.201 -8.759 1.00 42.50 269 ILE A CA 1
ATOM 2118 C C . ILE A 1 269 ? 30.614 9.865 -8.737 1.00 42.50 269 ILE A C 1
ATOM 2120 O O . ILE A 1 269 ? 30.452 9.032 -9.628 1.00 42.50 269 ILE A O 1
ATOM 2124 N N . ARG A 1 270 ? 31.485 9.696 -7.740 1.00 40.19 270 ARG A N 1
ATOM 2125 C CA . ARG A 1 270 ? 32.269 8.472 -7.568 1.00 40.19 270 ARG A CA 1
ATOM 2126 C C . ARG A 1 270 ? 31.589 7.592 -6.528 1.00 40.19 270 ARG A C 1
ATOM 2128 O O . ARG A 1 270 ? 31.443 8.017 -5.381 1.00 40.19 270 ARG A O 1
ATOM 2135 N N . LEU A 1 271 ? 31.198 6.379 -6.916 1.00 40.59 271 LEU A N 1
ATOM 2136 C CA . LEU A 1 271 ? 30.786 5.349 -5.969 1.00 40.59 271 LEU A CA 1
ATOM 2137 C C . LEU A 1 271 ? 32.025 4.518 -5.615 1.00 40.59 271 LEU A C 1
ATOM 2139 O O . LEU A 1 271 ? 32.533 3.757 -6.437 1.00 40.59 271 LEU A O 1
ATOM 2143 N N . VAL A 1 272 ? 32.537 4.683 -4.393 1.00 41.69 272 VAL A N 1
ATOM 2144 C CA . VAL A 1 272 ? 33.598 3.823 -3.843 1.00 41.69 272 VAL A CA 1
ATOM 2145 C C . VAL A 1 272 ? 33.061 3.197 -2.567 1.00 41.69 272 VAL A C 1
ATOM 2147 O O . VAL A 1 272 ? 32.815 3.904 -1.593 1.00 41.69 272 VAL A O 1
ATOM 2150 N N . LYS A 1 273 ? 32.863 1.873 -2.564 1.00 39.81 273 LYS A N 1
ATOM 2151 C CA . LYS A 1 273 ? 32.407 1.116 -1.381 1.00 39.81 273 LYS A CA 1
ATOM 2152 C C . LYS A 1 273 ? 31.148 1.704 -0.711 1.00 39.81 273 LYS A C 1
ATOM 2154 O O . LYS A 1 273 ? 31.076 1.797 0.511 1.00 39.81 273 LYS A O 1
ATOM 2159 N N . GLY A 1 274 ? 30.171 2.139 -1.510 1.00 39.94 274 GLY A N 1
ATOM 2160 C CA . GLY A 1 274 ? 28.886 2.644 -1.008 1.00 39.94 274 GLY A CA 1
ATOM 2161 C C . GLY A 1 274 ? 28.901 4.070 -0.439 1.00 39.94 274 GLY A C 1
ATOM 2162 O O . GLY A 1 274 ? 27.894 4.499 0.117 1.00 39.94 274 GLY A O 1
ATOM 2163 N N . GLN A 1 275 ? 29.997 4.826 -0.575 1.00 33.75 275 GLN A N 1
ATOM 2164 C CA . GLN A 1 275 ? 30.040 6.246 -0.211 1.00 33.75 275 GLN A CA 1
ATOM 2165 C C . GLN A 1 275 ? 30.186 7.138 -1.444 1.00 33.75 275 GLN A C 1
ATOM 2167 O O . GLN A 1 275 ? 31.040 6.904 -2.300 1.00 33.75 275 GLN A O 1
ATOM 2172 N N . TRP A 1 276 ? 29.358 8.183 -1.499 1.00 44.81 276 TRP A N 1
ATOM 2173 C CA . TRP A 1 276 ? 29.383 9.199 -2.548 1.00 44.81 276 TRP A CA 1
ATOM 2174 C C . TRP A 1 276 ? 30.334 10.334 -2.167 1.00 44.81 276 TRP A C 1
ATOM 2176 O O . TRP A 1 276 ? 30.196 10.930 -1.096 1.00 44.81 276 TRP A O 1
ATOM 2186 N N . THR A 1 277 ? 31.272 10.674 -3.051 1.00 41.19 277 THR A N 1
ATOM 2187 C CA . THR A 1 277 ? 32.134 11.856 -2.897 1.00 41.19 277 THR A CA 1
ATOM 2188 C C . THR A 1 277 ? 31.942 12.822 -4.061 1.00 41.19 277 THR A C 1
ATOM 2190 O O . THR A 1 277 ? 31.725 12.412 -5.199 1.00 41.19 277 THR A O 1
ATOM 2193 N N . LYS A 1 278 ? 31.976 14.123 -3.751 1.00 42.31 278 LYS A N 1
ATOM 2194 C CA . LYS A 1 278 ? 31.788 15.232 -4.693 1.00 42.31 278 LYS A CA 1
ATOM 2195 C C . LYS A 1 278 ? 33.115 15.958 -4.875 1.00 42.31 278 LYS A C 1
ATOM 2197 O O . LYS A 1 278 ? 33.688 16.428 -3.894 1.00 42.31 278 LYS A O 1
ATOM 2202 N N . GLN A 1 279 ? 33.574 16.074 -6.117 1.00 46.03 279 GLN A N 1
ATOM 2203 C CA . GLN A 1 279 ? 34.816 16.765 -6.458 1.00 46.03 279 GLN A CA 1
ATOM 2204 C C . GLN A 1 279 ? 34.584 17.735 -7.620 1.00 46.03 279 GLN A C 1
ATOM 2206 O O . GLN A 1 279 ? 33.830 17.431 -8.544 1.00 46.03 279 GLN A O 1
ATOM 2211 N N . THR A 1 280 ? 35.220 18.903 -7.537 1.00 47.41 280 THR A N 1
ATOM 2212 C CA . THR A 1 280 ? 35.172 19.971 -8.542 1.00 47.41 280 THR A CA 1
ATOM 2213 C C . THR A 1 280 ? 36.566 20.123 -9.140 1.00 47.41 280 THR A C 1
ATOM 2215 O O . THR A 1 280 ? 37.521 20.270 -8.379 1.00 47.41 280 THR A O 1
ATOM 2218 N N . VAL A 1 281 ? 36.688 20.112 -10.469 1.00 50.16 281 VAL A N 1
ATOM 2219 C CA . VAL A 1 281 ? 37.968 20.304 -11.179 1.00 50.16 281 VAL A CA 1
ATOM 2220 C C . VAL A 1 281 ? 37.913 21.477 -12.163 1.00 50.16 281 VAL A C 1
ATOM 2222 O O . VAL A 1 281 ? 36.865 21.697 -12.774 1.00 50.16 281 VAL A O 1
ATOM 2225 N N . PRO A 1 282 ? 39.021 22.222 -12.339 1.00 44.84 282 PRO A N 1
ATOM 2226 C CA . PRO A 1 282 ? 39.190 23.209 -13.405 1.00 44.84 282 PRO A CA 1
ATOM 2227 C C . PRO A 1 282 ? 39.270 22.568 -14.803 1.00 44.84 282 PRO A C 1
ATOM 2229 O O . PRO A 1 282 ? 39.780 21.463 -14.965 1.00 44.84 282 PRO A O 1
ATOM 2232 N N . TRP A 1 283 ? 38.853 23.298 -15.845 1.00 40.34 283 TRP A N 1
ATOM 2233 C CA . TRP A 1 283 ? 38.778 22.782 -17.226 1.00 40.34 283 TRP A CA 1
ATOM 2234 C C . TRP A 1 283 ? 40.111 22.318 -17.827 1.00 40.34 283 TRP A C 1
ATOM 2236 O O . TRP A 1 283 ? 40.112 21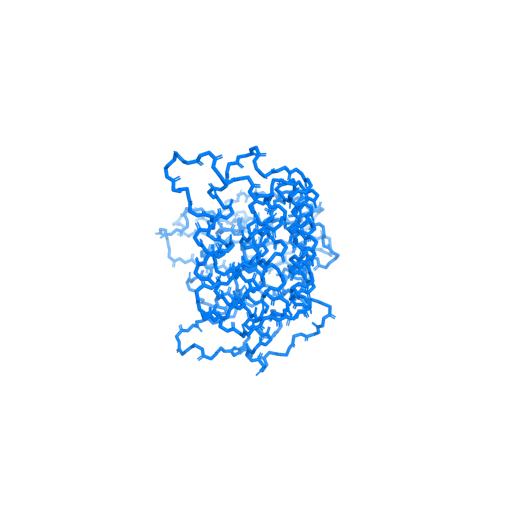.442 -18.679 1.00 40.34 283 TRP A O 1
ATOM 2246 N N . TYR A 1 284 ? 41.232 22.902 -17.401 1.00 47.66 284 TYR A N 1
ATOM 2247 C CA . TYR A 1 284 ? 42.563 22.559 -17.910 1.00 47.66 284 TYR A CA 1
ATOM 2248 C C . TYR A 1 284 ? 43.165 21.321 -17.221 1.00 47.66 284 TYR A C 1
ATOM 2250 O O . TYR A 1 284 ? 44.184 20.813 -17.674 1.00 47.66 284 TYR A O 1
ATOM 2258 N N . GLU A 1 285 ? 42.550 20.850 -16.130 1.00 40.81 285 GLU A N 1
ATOM 2259 C CA . GLU A 1 285 ? 42.868 19.577 -15.459 1.00 40.81 285 GLU A CA 1
ATOM 2260 C C . GLU A 1 285 ? 41.909 18.453 -15.880 1.00 40.81 285 GLU A C 1
ATOM 2262 O O . GLU A 1 285 ? 42.208 17.275 -15.693 1.00 40.81 285 GLU A O 1
ATOM 2267 N N . ALA A 1 286 ? 40.760 18.802 -16.467 1.00 41.34 286 ALA A N 1
ATOM 2268 C CA . ALA A 1 286 ? 39.845 17.859 -17.090 1.00 41.34 286 ALA A CA 1
ATOM 2269 C C . ALA A 1 286 ? 40.377 17.498 -18.484 1.00 41.34 286 ALA A C 1
ATOM 2271 O O . ALA A 1 286 ? 39.964 18.071 -19.490 1.00 41.34 286 ALA A O 1
ATOM 2272 N N . ASP A 1 287 ? 41.330 16.571 -18.535 1.00 35.78 287 ASP A N 1
ATOM 2273 C CA . ASP A 1 287 ? 41.841 16.019 -19.787 1.00 35.78 287 ASP A CA 1
ATOM 2274 C C . ASP A 1 287 ? 40.689 15.285 -20.502 1.00 35.78 287 ASP A C 1
ATOM 2276 O O . ASP A 1 287 ? 40.342 14.144 -20.190 1.00 35.78 287 ASP A O 1
ATOM 2280 N N . VAL A 1 288 ? 40.017 15.973 -21.431 1.00 38.84 288 VAL A N 1
ATOM 2281 C CA . VAL A 1 288 ? 39.014 15.384 -22.330 1.00 38.84 288 VAL A CA 1
ATOM 2282 C C . VAL A 1 288 ? 39.774 14.626 -23.419 1.00 38.84 288 VAL A C 1
ATOM 2284 O O . VAL A 1 288 ? 39.793 14.999 -24.589 1.00 38.84 288 VAL A O 1
ATOM 2287 N N . GLY A 1 289 ? 40.470 13.576 -23.003 1.00 28.09 289 GLY A N 1
ATOM 2288 C CA . GLY A 1 289 ? 41.265 12.707 -23.847 1.00 28.09 289 GLY A CA 1
ATOM 2289 C C . GLY A 1 289 ? 41.014 11.271 -23.428 1.00 28.09 289 GLY A C 1
ATOM 2290 O O . GLY A 1 289 ? 41.196 10.908 -22.272 1.00 28.09 289 GLY A O 1
ATOM 2291 N N . TYR A 1 290 ? 40.573 10.446 -24.372 1.00 30.47 290 TYR A N 1
ATOM 2292 C CA . TYR A 1 290 ? 40.566 8.993 -24.242 1.00 30.47 290 TYR A CA 1
ATOM 2293 C C . TYR A 1 290 ? 41.954 8.513 -23.768 1.00 30.47 290 TYR A C 1
ATOM 2295 O O . TYR A 1 290 ? 42.862 8.396 -24.586 1.00 30.47 290 TYR A O 1
ATOM 2303 N N . GLY A 1 291 ? 42.158 8.255 -22.471 1.00 26.06 291 GLY A N 1
ATOM 2304 C CA . GLY A 1 291 ? 43.457 7.771 -21.999 1.00 26.06 291 GLY A CA 1
ATOM 2305 C C . GLY A 1 291 ? 43.729 7.908 -20.501 1.00 26.06 291 GLY A C 1
ATOM 2306 O O . GLY A 1 291 ? 44.090 8.973 -20.031 1.00 26.06 291 GLY A O 1
ATOM 2307 N N . VAL A 1 292 ? 43.621 6.773 -19.803 1.00 28.22 292 VAL A N 1
ATOM 2308 C CA . VAL A 1 292 ? 44.485 6.281 -18.708 1.00 28.22 292 VAL A CA 1
ATOM 2309 C C . VAL A 1 292 ? 44.971 7.294 -17.656 1.00 28.22 292 VAL A C 1
ATOM 2311 O O . VAL A 1 292 ? 45.949 8.004 -17.865 1.00 28.22 292 VAL A O 1
ATOM 2314 N N . PHE A 1 293 ? 44.428 7.183 -16.439 1.00 25.36 293 PHE A N 1
ATOM 2315 C CA . PHE A 1 293 ? 45.149 7.544 -15.212 1.00 25.36 293 PHE A CA 1
ATOM 2316 C C . PHE A 1 293 ? 45.592 6.266 -14.473 1.00 25.36 293 PHE A C 1
ATOM 2318 O O . PHE A 1 293 ? 44.764 5.445 -14.088 1.00 25.36 293 PHE A O 1
ATOM 2325 N N . CYS A 1 294 ? 46.904 6.127 -14.283 1.00 20.36 294 CYS A N 1
ATOM 2326 C CA . CYS A 1 294 ? 47.604 5.211 -13.372 1.00 20.36 294 CYS A CA 1
ATOM 2327 C C . CYS A 1 294 ? 48.704 6.028 -12.669 1.00 20.36 294 CYS A C 1
ATOM 2329 O O . CYS A 1 294 ? 49.304 6.867 -13.348 1.00 20.36 294 CYS A O 1
ATOM 2331 N N . PRO A 1 295 ? 49.149 5.682 -11.449 1.00 32.78 295 PRO A N 1
ATOM 2332 C CA . PRO A 1 295 ? 48.447 5.149 -10.279 1.00 32.78 295 PRO A CA 1
ATOM 2333 C C . PRO A 1 295 ? 48.193 6.216 -9.189 1.00 32.78 295 PRO A C 1
ATOM 2335 O O . PRO A 1 295 ? 48.851 7.280 -9.208 1.00 32.78 295 PRO A O 1
#

Secondary structure (DSSP, 8-state):
-HHHHHHHHHHTTS--TT-TT----HHHHHHHHHHHHHHS-HHHHHHHHHHHHHHGGGS-TTTS-HHHHHHHHHHHHHHTTS--HHHHHHHHHHHTT-GGGGSHHHHHHHHHHHHHHHTTTS---TT-HHHHHHHHHHHHHHGGG-BTTB--HHHHHHIIIIIGGGGGG---SSTT--HHHHHHHHHHHHGGG----TTHHHHHHHHHHHHHHH--THHHHHHHHTTSS-TTGGGS---EEEEEEEETTEEEEEEEEEEETTEEEEEEEEEETTEEEEEEE-TTTS--SS-----

Foldseek 3Di:
DVVVVLVVLLVLLPPPPDDPPNPPQLVNSVVVLLCCLLPNDPVSNVVSLQSLLPRLLVDDVVSLDPVNLVVLVVSLVVSLVDDDLVSVVSSLSNNCSRPCLLDLVNLLVSLVSLCVQLVLVDAQDQQDQVNLVSNLSSLVSNLVSFDLSRAPASNLVSCLPHVLVCLVSHDHPDPPDPSSLSSLVSNLSRVVRHDDDPPVPSSVVSVVVSLVVVPDPSVVVSCVSSVNDDPPQPPAPDWDWDWDDPDPQKTWTWTFRDDDPFFTWIWIQIDHPNDTDTDTDGPVVPPPDPDDDDD

Organism: Oncorhynchus mykiss (NCBI:txid8022)

pLDDT: mean 70.58, std 25.16, range [20.36, 98.25]